Protein AF-A0A9X3XHW7-F1 (afdb_monomer)

Organism: NCBI:txid2829994

Nearest PDB structures (foldseek):
  7kpv-assembly1_D  TM=4.923E-01  e=2.180E-01  Saccharomyces cerevisiae S288C
  1v0r-assembly1_A  TM=4.219E-01  e=5.631E-01  Streptomyces sp. PMF
  5f56-assembly1_A  TM=4.310E-01  e=2.964E+00  Deinococcus radiodurans
  8gs8-assembly1_A  TM=2.745E-01  e=6.802E+00  Homo sapiens

Secondary structure (DSSP, 8-state):
-EEEEEEE-SSSGGGHHHHHTTTS-TTTEEEEEPPP---S-SSPPPSSPPPPPSSS--HHHHHHHHHHHHHTT--TTSPPPSEEEEEEE--GGGTT-HHHHHHHHHHHHHHHHHHH--SHHHHHHHHHHHHHHEEEEEE-S-THHHHTTSHHHHHHHT-SS-----TTTS-SSTT-----HHHHSSPP-SSTTTS-TT--TTGGG-HHHHHHHHH-TT---TTSS-IIIIIHHHHTT--HHHHT-STTS-HHHHHHHHHHHHHTT-HHHHHHT-S---TTTSSPPTT-SSTT-

Structure (mmCIF, N/CA/C/O backbone):
data_AF-A0A9X3XHW7-F1
#
_entry.id   AF-A0A9X3XHW7-F1
#
loop_
_atom_site.group_PDB
_atom_site.id
_atom_site.type_symbol
_atom_site.label_atom_id
_atom_site.label_alt_id
_atom_site.label_comp_id
_atom_site.label_asym_id
_atom_site.label_entity_id
_atom_site.label_seq_id
_atom_site.pdbx_PDB_ins_code
_atom_site.Cartn_x
_atom_site.Cartn_y
_atom_site.Cartn_z
_atom_site.occupancy
_atom_site.B_iso_or_equiv
_atom_site.auth_seq_id
_atom_site.auth_comp_id
_atom_site.auth_asym_id
_atom_site.auth_atom_id
_atom_site.pdbx_PDB_model_num
ATOM 1 N N . MET A 1 1 ? -13.001 -17.401 12.716 1.00 91.81 1 MET A N 1
ATOM 2 C CA . MET A 1 1 ? -12.220 -16.897 11.572 1.00 91.81 1 MET A CA 1
ATOM 3 C C . MET A 1 1 ? -12.278 -15.380 11.612 1.00 91.81 1 MET A C 1
ATOM 5 O O . MET A 1 1 ? -13.384 -14.857 11.595 1.00 91.81 1 MET A O 1
ATOM 9 N N . LYS A 1 2 ? -11.133 -14.704 11.742 1.00 96.62 2 LYS A N 1
ATOM 10 C CA . LYS A 1 2 ? -11.019 -13.244 11.740 1.00 96.62 2 LYS A CA 1
ATOM 11 C C . LYS A 1 2 ? -11.187 -12.717 10.312 1.00 96.62 2 LYS A C 1
ATOM 13 O O . LYS A 1 2 ? -10.601 -13.267 9.377 1.00 96.62 2 LYS A O 1
ATOM 18 N N . ARG A 1 3 ? -11.989 -11.672 10.132 1.00 97.56 3 ARG A N 1
ATOM 19 C CA . ARG A 1 3 ? -12.263 -11.040 8.841 1.00 97.56 3 ARG A CA 1
ATOM 20 C C . ARG A 1 3 ? -11.573 -9.687 8.741 1.00 97.56 3 ARG A C 1
ATOM 22 O O . ARG A 1 3 ? -11.871 -8.780 9.517 1.00 97.56 3 ARG A O 1
ATOM 29 N N . VAL A 1 4 ? -10.717 -9.551 7.733 1.00 98.44 4 VAL A N 1
ATOM 30 C CA . VAL A 1 4 ? -10.040 -8.303 7.376 1.00 98.44 4 VAL A CA 1
ATOM 31 C C . VAL A 1 4 ? -10.686 -7.715 6.132 1.00 98.44 4 VAL A C 1
ATOM 33 O O . VAL A 1 4 ? -10.791 -8.388 5.107 1.00 98.44 4 VAL A O 1
ATOM 36 N N . VAL A 1 5 ? -11.101 -6.455 6.204 1.00 98.56 5 VAL A N 1
ATOM 37 C CA . VAL A 1 5 ? -11.595 -5.701 5.050 1.00 98.56 5 VAL A CA 1
ATOM 38 C C . VAL A 1 5 ? -10.502 -4.768 4.544 1.00 98.56 5 VAL A C 1
ATOM 40 O O . VAL A 1 5 ? -9.940 -3.995 5.309 1.00 98.56 5 VAL A O 1
ATOM 43 N N . LEU A 1 6 ? -10.219 -4.815 3.246 1.00 98.75 6 LEU A N 1
ATOM 44 C CA . LEU A 1 6 ? -9.270 -3.932 2.578 1.00 98.75 6 LEU A CA 1
ATOM 45 C C . LEU A 1 6 ? -10.041 -2.876 1.781 1.00 98.75 6 LEU A C 1
ATOM 47 O O . LEU A 1 6 ? -10.836 -3.208 0.895 1.00 98.75 6 LEU A O 1
ATOM 51 N N . ILE A 1 7 ? -9.805 -1.605 2.089 1.00 98.56 7 ILE A N 1
ATOM 52 C CA . ILE A 1 7 ? -10.232 -0.466 1.278 1.00 98.56 7 ILE A CA 1
ATOM 53 C C . ILE A 1 7 ? -9.007 -0.033 0.488 1.00 98.56 7 ILE A C 1
ATOM 55 O O . ILE A 1 7 ? -8.029 0.416 1.071 1.00 98.56 7 ILE A O 1
ATOM 59 N N . VAL A 1 8 ? -9.060 -0.192 -0.827 1.00 98.25 8 VAL A N 1
ATOM 60 C CA . VAL A 1 8 ? -7.929 0.072 -1.722 1.00 98.25 8 VAL A CA 1
ATOM 61 C C . VAL A 1 8 ? -8.278 1.180 -2.704 1.00 98.25 8 VAL A C 1
ATOM 63 O O . VAL A 1 8 ? -9.465 1.445 -2.934 1.00 98.25 8 VAL A O 1
ATOM 66 N N . THR A 1 9 ? -7.274 1.821 -3.297 1.00 97.00 9 THR A N 1
ATOM 67 C CA . THR A 1 9 ? -7.514 2.922 -4.242 1.00 97.00 9 THR A CA 1
ATOM 68 C C . THR A 1 9 ? -7.164 2.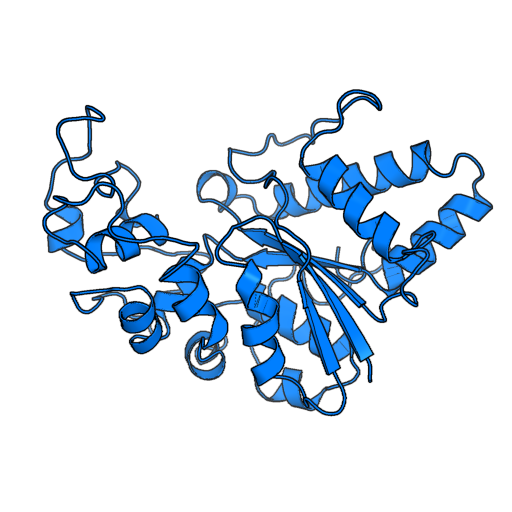608 -5.690 1.00 97.00 9 THR A C 1
ATOM 70 O O . THR A 1 9 ? -7.864 3.047 -6.605 1.00 97.00 9 THR A O 1
ATOM 73 N N . GLY A 1 10 ? -6.160 1.773 -5.937 1.00 94.25 10 GLY A N 1
ATOM 74 C CA . GLY A 1 10 ? -5.820 1.366 -7.293 1.00 94.25 10 GLY A CA 1
ATOM 75 C C . GLY A 1 10 ? -6.508 0.070 -7.749 1.00 94.25 10 GLY A C 1
ATOM 76 O O . GLY A 1 10 ? -7.148 -0.678 -7.001 1.00 94.25 10 GLY A O 1
ATOM 77 N N . LYS A 1 11 ? -6.415 -0.179 -9.059 1.00 96.00 11 LYS A N 1
ATOM 78 C CA . LYS A 1 11 ? -7.041 -1.336 -9.722 1.00 96.00 11 LYS A CA 1
ATOM 79 C C . LYS A 1 11 ? -6.218 -2.613 -9.595 1.00 96.00 11 LYS A C 1
ATOM 81 O O . LYS A 1 11 ? -6.755 -3.686 -9.862 1.00 96.00 11 LYS A O 1
ATOM 86 N N . THR A 1 12 ? -4.942 -2.502 -9.251 1.00 97.56 12 THR A N 1
ATOM 87 C CA . THR A 1 12 ? -4.041 -3.643 -9.058 1.00 97.56 12 THR A CA 1
ATOM 88 C C . THR A 1 12 ? -4.242 -4.229 -7.657 1.00 97.56 12 THR A C 1
ATOM 90 O O . THR A 1 12 ? -4.346 -5.442 -7.487 1.00 97.56 12 THR A O 1
ATOM 93 N N . GLU A 1 13 ? -4.427 -3.351 -6.677 1.00 97.62 13 GLU A N 1
ATOM 94 C CA . GLU A 1 13 ? -4.567 -3.554 -5.234 1.00 97.62 13 GLU A CA 1
ATOM 95 C C . GLU A 1 13 ? -5.827 -4.340 -4.869 1.00 97.62 13 GLU A C 1
ATOM 97 O O . GLU A 1 13 ? -5.909 -4.933 -3.797 1.00 97.62 13 GLU A O 1
ATOM 102 N N . VAL A 1 14 ? -6.782 -4.457 -5.795 1.00 97.81 14 VAL A N 1
ATOM 103 C CA . VAL A 1 14 ? -7.923 -5.381 -5.677 1.00 97.81 14 VAL A CA 1
ATOM 104 C C . VAL A 1 14 ? -7.505 -6.859 -5.614 1.00 97.81 14 VAL A C 1
ATOM 106 O O . VAL A 1 14 ? -8.362 -7.723 -5.480 1.00 97.81 14 VAL A O 1
ATOM 109 N N . ALA A 1 15 ? -6.219 -7.176 -5.787 1.00 98.25 15 ALA A N 1
ATOM 110 C CA . ALA A 1 15 ? -5.649 -8.503 -5.554 1.00 98.25 15 ALA A CA 1
ATOM 111 C C . ALA A 1 15 ? -4.899 -8.640 -4.218 1.00 98.25 15 ALA A C 1
ATOM 113 O O . ALA A 1 15 ? -4.333 -9.705 -3.957 1.00 98.25 15 ALA A O 1
ATOM 114 N N . LEU A 1 16 ? -4.865 -7.602 -3.371 1.00 98.31 16 LEU A N 1
ATOM 115 C CA . LEU A 1 16 ? -4.215 -7.685 -2.059 1.00 98.31 16 LEU A CA 1
ATOM 116 C C . LEU A 1 16 ? -4.859 -8.736 -1.156 1.00 98.31 16 LEU A C 1
ATOM 118 O O . LEU A 1 16 ? -4.157 -9.349 -0.363 1.00 98.31 16 LEU A O 1
ATOM 122 N N . ASP A 1 17 ? -6.158 -8.991 -1.298 1.00 98.19 17 ASP A N 1
ATOM 123 C CA . ASP A 1 17 ? -6.851 -10.050 -0.565 1.00 98.19 17 ASP A CA 1
ATOM 124 C C . ASP A 1 17 ? -6.212 -11.425 -0.813 1.00 98.19 17 ASP A C 1
ATOM 126 O O . ASP A 1 17 ? -5.852 -12.130 0.127 1.00 98.19 17 ASP A O 1
ATOM 130 N N . GLN A 1 18 ? -5.994 -11.773 -2.081 1.00 98.31 18 GLN A N 1
ATOM 131 C CA . GLN A 1 18 ? -5.354 -13.017 -2.504 1.00 98.31 18 GLN A CA 1
ATOM 132 C C . GLN A 1 18 ? -3.876 -13.028 -2.126 1.00 98.31 18 GLN A C 1
ATOM 134 O O . GLN A 1 18 ? -3.364 -14.039 -1.647 1.00 98.31 18 GLN A O 1
ATOM 139 N N . SER A 1 19 ? -3.207 -11.889 -2.310 1.00 98.00 19 SER A N 1
ATOM 140 C CA . SER A 1 19 ? -1.789 -11.733 -2.018 1.00 98.00 19 SER A CA 1
ATOM 141 C C . SER A 1 19 ? -1.488 -11.964 -0.534 1.00 98.00 19 SER A C 1
ATOM 143 O O . SER A 1 19 ? -0.659 -12.806 -0.193 1.00 98.00 19 SER A O 1
ATOM 145 N N . LEU A 1 20 ? -2.216 -11.280 0.353 1.00 98.19 20 LEU A N 1
ATOM 146 C CA . LEU A 1 20 ? -2.043 -11.361 1.802 1.00 98.19 20 LEU A CA 1
ATOM 147 C C . LEU A 1 20 ? -2.556 -12.688 2.369 1.00 98.19 20 LEU A C 1
ATOM 149 O O . LEU A 1 20 ? -1.932 -13.232 3.276 1.00 98.19 20 LEU A O 1
ATOM 153 N N . ALA A 1 21 ? -3.617 -13.280 1.808 1.00 97.75 21 ALA A N 1
ATOM 154 C CA . ALA A 1 21 ? -4.121 -14.589 2.242 1.00 97.75 21 ALA A CA 1
ATOM 155 C C . ALA A 1 21 ? -3.098 -15.736 2.104 1.00 97.75 21 ALA A C 1
ATOM 157 O O . ALA A 1 21 ? -3.302 -16.812 2.663 1.00 97.75 21 ALA A O 1
ATOM 158 N N . GLN A 1 22 ? -2.000 -15.539 1.367 1.00 97.25 22 GLN A N 1
ATOM 159 C CA . GLN A 1 22 ? -0.887 -16.494 1.305 1.00 97.25 22 GLN A CA 1
ATOM 160 C C . GLN A 1 22 ? 0.015 -16.454 2.549 1.00 97.25 22 GLN A C 1
ATOM 162 O O . GLN A 1 22 ? 0.761 -17.403 2.790 1.00 97.25 22 GLN A O 1
ATOM 167 N N . LEU A 1 23 ? -0.028 -15.366 3.324 1.00 97.56 23 LEU A N 1
ATOM 168 C CA . LEU A 1 23 ? 0.846 -15.133 4.477 1.00 97.56 23 LEU A CA 1
ATOM 169 C C . LEU A 1 23 ? 0.228 -15.580 5.798 1.00 97.56 23 LEU A C 1
ATOM 171 O O . LEU A 1 23 ? 0.963 -15.906 6.727 1.00 97.56 23 LEU A O 1
ATOM 175 N N . PHE A 1 24 ? -1.102 -15.597 5.875 1.00 97.88 24 PHE A N 1
ATOM 176 C CA . PHE A 1 24 ? -1.847 -15.888 7.096 1.00 97.88 24 PHE A CA 1
ATOM 177 C C . PHE A 1 24 ? -2.510 -17.273 7.036 1.00 97.88 24 PHE A C 1
ATOM 179 O O . PHE A 1 24 ? -2.850 -17.740 5.945 1.00 97.88 24 PHE A O 1
ATOM 186 N N . PRO A 1 25 ? -2.732 -17.940 8.185 1.00 95.94 25 PRO A N 1
ATOM 187 C CA . PRO A 1 25 ? -3.400 -19.239 8.214 1.00 95.94 25 PRO A CA 1
ATOM 188 C C . PRO A 1 25 ? -4.833 -19.135 7.673 1.00 95.94 25 PRO A C 1
ATOM 190 O O . PRO A 1 25 ? -5.674 -18.417 8.227 1.00 95.94 25 PRO A O 1
ATOM 193 N N . LYS A 1 26 ? -5.118 -19.846 6.576 1.00 94.06 26 LYS A N 1
ATOM 194 C CA . LYS A 1 26 ? -6.375 -19.726 5.812 1.00 94.06 26 LYS A CA 1
ATOM 195 C C . LYS A 1 26 ? -7.599 -20.177 6.595 1.00 94.06 26 LYS A C 1
ATOM 197 O O . LYS A 1 26 ? -8.702 -19.746 6.302 1.00 94.06 26 LYS A O 1
ATOM 202 N N . GLU A 1 27 ? -7.420 -21.043 7.579 1.00 94.31 27 GLU A N 1
ATOM 203 C CA . GLU A 1 27 ? -8.459 -21.502 8.495 1.00 94.31 27 GLU A CA 1
ATOM 204 C C . GLU A 1 27 ? -8.793 -20.462 9.578 1.00 94.31 27 GLU A C 1
ATOM 206 O O . GLU A 1 27 ? -9.866 -20.509 10.185 1.00 94.31 27 GLU A O 1
ATOM 211 N N . LYS A 1 28 ? -7.903 -19.485 9.800 1.00 95.94 28 LYS A N 1
ATOM 212 C CA . LYS A 1 28 ? -8.059 -18.458 10.831 1.00 95.94 28 LYS A CA 1
ATOM 213 C C . LYS A 1 28 ? -8.431 -17.094 10.283 1.00 95.94 28 LYS A C 1
ATOM 215 O O . LYS A 1 28 ? -9.187 -16.404 10.960 1.00 95.94 28 LYS A O 1
ATOM 220 N N . VAL A 1 29 ? -7.944 -16.707 9.106 1.00 97.81 29 VAL A N 1
ATOM 221 C CA . VAL A 1 29 ? -8.078 -15.341 8.575 1.00 97.81 29 VAL A CA 1
ATOM 222 C C . VAL A 1 29 ? -8.687 -15.359 7.176 1.00 97.81 29 VAL A C 1
ATOM 224 O O . VAL A 1 29 ? -8.286 -16.150 6.328 1.00 97.81 29 VAL A O 1
ATOM 227 N N . THR A 1 30 ? -9.635 -14.459 6.918 1.00 97.88 30 THR A N 1
ATOM 228 C CA . THR A 1 30 ? -10.131 -14.158 5.567 1.00 97.88 30 THR A CA 1
ATOM 229 C C . THR A 1 30 ? -9.952 -12.683 5.258 1.00 97.88 30 THR A C 1
ATOM 231 O O . THR A 1 30 ? -10.320 -11.829 6.064 1.00 97.88 30 THR A O 1
ATOM 234 N N . PHE A 1 31 ? -9.449 -12.397 4.060 1.00 98.38 31 PHE A N 1
ATOM 235 C CA . PHE A 1 31 ? -9.360 -11.050 3.512 1.00 98.38 31 PHE A CA 1
ATOM 236 C C . PHE A 1 31 ? -10.495 -10.812 2.518 1.00 98.38 31 PHE A C 1
ATOM 238 O O . PHE A 1 31 ? -10.812 -11.678 1.704 1.00 98.38 31 PHE A O 1
ATOM 245 N N . VAL A 1 32 ? -11.096 -9.628 2.581 1.00 97.62 32 VAL A N 1
ATOM 246 C CA . VAL A 1 32 ? -12.133 -9.171 1.655 1.00 97.62 32 VAL A CA 1
ATOM 247 C C . VAL A 1 32 ? -11.745 -7.792 1.157 1.00 97.62 32 VAL A C 1
ATOM 249 O O . VAL A 1 32 ? -11.607 -6.867 1.950 1.00 97.62 32 VAL A O 1
ATOM 252 N N . VAL A 1 33 ? -11.611 -7.624 -0.153 1.00 98.06 33 VAL A N 1
ATOM 253 C CA . VAL A 1 33 ? -11.355 -6.312 -0.747 1.00 98.06 33 VAL A CA 1
ATOM 254 C C . VAL A 1 33 ? -12.659 -5.641 -1.172 1.00 98.06 33 VAL A C 1
ATOM 256 O O . VAL A 1 33 ? -13.552 -6.270 -1.748 1.00 98.06 33 VAL A O 1
ATOM 259 N N . ARG A 1 34 ? -12.801 -4.351 -0.868 1.00 97.19 34 ARG A N 1
ATOM 260 C CA . ARG A 1 34 ? -13.903 -3.527 -1.381 1.00 97.19 34 ARG A CA 1
ATOM 261 C C . ARG A 1 34 ? -13.558 -2.996 -2.779 1.00 97.19 34 ARG A C 1
ATOM 263 O O . ARG A 1 34 ? -12.380 -2.929 -3.129 1.00 97.19 34 ARG A O 1
ATOM 270 N N . PRO A 1 35 ? -14.563 -2.604 -3.590 1.00 96.56 35 PRO A N 1
ATOM 271 C CA . PRO A 1 35 ? -14.303 -1.928 -4.855 1.00 96.56 35 PRO A CA 1
ATOM 272 C C . PRO A 1 35 ? -13.371 -0.725 -4.653 1.00 96.56 35 PRO A C 1
ATOM 274 O O . PRO A 1 35 ? -13.532 -0.016 -3.651 1.00 96.56 35 PRO A O 1
ATOM 277 N N . PRO A 1 36 ? -12.424 -0.491 -5.579 1.00 97.00 36 PRO A N 1
ATOM 278 C CA . PRO A 1 36 ? -11.443 0.566 -5.419 1.00 97.00 36 PRO A CA 1
ATOM 279 C C . PRO A 1 36 ? -12.116 1.939 -5.383 1.00 97.00 36 PRO A C 1
ATOM 281 O O . PRO A 1 36 ? -13.138 2.167 -6.040 1.00 97.00 36 PRO A O 1
ATOM 284 N N . LYS A 1 37 ? -11.540 2.846 -4.599 1.00 96.94 37 LYS A N 1
ATOM 285 C CA . LYS A 1 37 ? -11.980 4.240 -4.459 1.00 96.94 37 LYS A CA 1
ATOM 286 C C . LYS A 1 37 ? -10.949 5.186 -5.057 1.00 96.94 37 LYS A C 1
ATOM 288 O O . LYS A 1 37 ? -9.796 4.819 -5.212 1.00 96.94 37 LYS A O 1
ATOM 293 N N . ASP A 1 38 ? -11.355 6.411 -5.369 1.00 96.06 38 ASP A N 1
ATOM 294 C CA . ASP A 1 38 ? -10.418 7.404 -5.894 1.00 96.06 38 ASP A CA 1
ATOM 295 C C . ASP A 1 38 ? -9.274 7.640 -4.895 1.00 96.06 38 ASP A C 1
ATOM 297 O O . ASP A 1 38 ? -9.521 7.945 -3.723 1.00 96.06 38 ASP A O 1
ATOM 301 N N . SER A 1 39 ? -8.035 7.500 -5.369 1.00 95.56 39 SER A N 1
ATOM 302 C CA . SER A 1 39 ? -6.846 7.863 -4.600 1.00 95.56 39 SER A CA 1
ATOM 303 C C . SER A 1 39 ? -6.794 9.377 -4.388 1.00 95.56 39 SER A C 1
ATOM 305 O O . SER A 1 39 ? -7.240 10.171 -5.222 1.00 95.56 39 SER A O 1
ATOM 307 N N . PHE A 1 40 ? -6.245 9.781 -3.246 1.00 96.25 40 PHE A N 1
ATOM 308 C CA . PHE A 1 40 ? -5.983 11.182 -2.922 1.00 96.25 40 PHE A CA 1
ATOM 309 C C . PHE A 1 40 ? -4.513 11.566 -3.117 1.00 96.25 40 PHE A C 1
ATOM 311 O O . PHE A 1 40 ? -4.203 12.753 -3.099 1.00 96.25 40 PHE A O 1
ATOM 318 N N . THR A 1 41 ? -3.629 10.594 -3.343 1.00 95.94 41 THR A N 1
ATOM 319 C CA . THR A 1 41 ? -2.192 10.793 -3.569 1.00 95.94 41 THR A CA 1
ATOM 320 C C . THR A 1 41 ? -1.832 10.807 -5.057 1.00 95.94 41 THR A C 1
ATOM 322 O O . THR A 1 41 ? -0.672 10.999 -5.390 1.00 95.94 41 THR A O 1
ATOM 325 N N . SER A 1 42 ? -2.803 10.706 -5.976 1.00 92.19 42 SER A N 1
ATOM 326 C CA . SER A 1 42 ? -2.554 10.762 -7.431 1.00 92.19 42 SER A CA 1
ATOM 327 C C . SER A 1 42 ? -1.958 12.075 -7.950 1.00 92.19 42 SER A C 1
ATOM 329 O O . SER A 1 42 ? -1.546 12.142 -9.103 1.00 92.19 42 SER A O 1
ATOM 331 N N . ASN A 1 43 ? -1.956 13.128 -7.134 1.00 93.19 43 ASN A N 1
ATOM 332 C CA . ASN A 1 43 ? -1.292 14.396 -7.417 1.00 93.19 43 ASN A CA 1
ATOM 333 C C . ASN A 1 43 ? -0.524 14.844 -6.173 1.00 93.19 43 ASN A C 1
ATOM 335 O O . ASN A 1 43 ? -0.822 14.395 -5.062 1.00 93.19 43 ASN A O 1
ATOM 339 N N . ALA A 1 44 ? 0.407 15.781 -6.351 1.00 95.44 44 ALA A N 1
ATOM 340 C CA . ALA A 1 44 ? 1.117 16.417 -5.247 1.00 95.44 44 ALA A CA 1
ATOM 341 C C . ALA A 1 44 ? 0.154 16.935 -4.161 1.00 95.44 44 ALA A C 1
ATOM 343 O O . ALA A 1 44 ? -0.725 17.764 -4.417 1.00 95.44 44 ALA A O 1
ATOM 344 N N . LEU A 1 45 ? 0.352 16.464 -2.932 1.00 96.62 45 LEU A N 1
ATOM 345 C CA . LEU A 1 45 ? -0.379 16.912 -1.759 1.00 96.62 45 LEU A CA 1
ATOM 346 C C . LEU A 1 45 ? 0.155 18.265 -1.289 1.00 96.62 45 LEU A C 1
ATOM 348 O O . LEU A 1 45 ? 1.363 18.461 -1.101 1.00 96.62 45 LEU A O 1
ATOM 352 N N . LEU A 1 46 ? -0.772 19.188 -1.030 1.00 96.62 46 LEU A N 1
ATOM 353 C CA . LEU A 1 46 ? -0.459 20.445 -0.354 1.00 96.62 46 LEU A CA 1
ATOM 354 C C . LEU A 1 46 ? 0.002 20.164 1.077 1.00 96.62 46 LEU A C 1
ATOM 356 O O . LEU A 1 46 ? -0.430 19.193 1.690 1.00 96.62 46 LEU A O 1
ATOM 360 N N . GLU A 1 47 ? 0.824 21.049 1.631 1.00 94.94 47 GLU A N 1
ATOM 361 C CA . GLU A 1 47 ? 1.295 20.940 3.017 1.00 94.94 47 GLU A CA 1
ATOM 362 C C . GLU A 1 47 ? 0.144 20.986 4.034 1.00 94.94 47 GLU A C 1
ATOM 364 O O . GLU A 1 47 ? 0.165 20.280 5.036 1.00 94.94 47 GLU A O 1
ATOM 369 N N . THR A 1 48 ? -0.900 21.773 3.758 1.00 94.94 48 THR A N 1
ATOM 370 C CA . THR A 1 48 ? -2.121 21.797 4.573 1.00 94.94 48 THR A CA 1
ATOM 371 C C . THR A 1 48 ? -3.224 20.972 3.906 1.00 94.94 48 THR A C 1
ATOM 373 O O . THR A 1 48 ? -3.559 21.255 2.751 1.00 94.94 48 THR A O 1
ATOM 376 N N . PRO A 1 49 ? -3.832 19.993 4.606 1.00 94.19 49 PRO A N 1
ATOM 377 C CA . PRO A 1 49 ? -4.937 19.217 4.062 1.00 94.19 49 PRO A CA 1
ATOM 378 C C . PRO A 1 49 ? -6.141 20.063 3.661 1.00 94.19 49 PRO A C 1
ATOM 380 O O . PRO A 1 49 ? -6.664 20.854 4.450 1.00 94.19 49 PRO A O 1
ATOM 383 N N . LEU A 1 50 ? -6.619 19.846 2.436 1.00 90.00 50 LEU A N 1
ATOM 384 C CA . LEU A 1 50 ? -7.876 20.421 1.972 1.00 90.00 50 LEU A CA 1
ATOM 385 C C . LEU A 1 50 ? -9.053 19.758 2.694 1.00 90.00 50 LEU A C 1
ATOM 387 O O . LEU A 1 50 ? -9.138 18.531 2.768 1.00 90.00 50 LEU A O 1
ATOM 391 N N . ARG A 1 51 ? -9.988 20.580 3.173 1.00 92.38 51 ARG A N 1
ATOM 392 C CA . ARG A 1 51 ? -11.258 20.127 3.751 1.00 92.38 51 ARG A CA 1
ATOM 393 C C . ARG A 1 51 ? -12.374 20.329 2.740 1.00 92.38 51 ARG A C 1
ATOM 395 O O . ARG A 1 51 ? -12.519 21.417 2.184 1.00 92.38 51 ARG A O 1
ATOM 402 N N . GLY A 1 52 ? -13.148 19.282 2.502 1.00 90.31 52 GLY A N 1
ATOM 403 C CA . GLY A 1 52 ? -14.326 19.340 1.653 1.00 90.31 52 GLY A CA 1
ATOM 404 C C . GLY A 1 52 ? -15.536 19.839 2.431 1.00 90.31 52 GLY A C 1
ATOM 405 O O . GLY A 1 52 ? -15.511 20.010 3.657 1.00 90.31 52 GLY A O 1
ATOM 406 N N . THR A 1 53 ? -16.629 20.059 1.711 1.00 90.25 53 THR A N 1
ATOM 407 C CA . THR A 1 53 ? -17.947 20.298 2.314 1.00 90.25 53 THR A CA 1
ATOM 408 C C . THR A 1 53 ? -18.701 18.975 2.438 1.00 90.25 53 THR A C 1
ATOM 410 O O . THR A 1 53 ? -18.295 17.971 1.855 1.00 90.25 53 THR A O 1
ATOM 413 N N . GLU A 1 54 ? -19.812 18.947 3.177 1.00 84.88 54 GLU A N 1
ATOM 414 C CA . GLU A 1 54 ? -20.657 17.742 3.244 1.00 84.88 54 GLU A CA 1
ATOM 415 C C . GLU A 1 54 ? -21.181 17.322 1.865 1.00 84.88 54 GLU A C 1
ATOM 417 O O . GLU A 1 54 ? -21.192 16.138 1.540 1.00 84.88 54 GLU A O 1
ATOM 422 N N . GLU A 1 55 ? -21.538 18.294 1.024 1.00 91.56 55 GLU A N 1
ATOM 423 C CA . GLU A 1 55 ? -22.005 18.051 -0.345 1.00 91.56 55 GLU A CA 1
ATOM 424 C C . GLU A 1 55 ? -20.880 17.610 -1.293 1.00 91.56 55 GLU A C 1
ATOM 426 O O . GLU A 1 55 ? -21.131 16.954 -2.306 1.00 91.56 55 GLU A O 1
ATOM 431 N N . LYS A 1 56 ? -19.633 17.999 -0.998 1.00 93.88 56 LYS A N 1
ATOM 432 C CA . LYS A 1 56 ? -18.464 17.768 -1.855 1.00 93.88 56 LYS A CA 1
ATOM 433 C C . LYS A 1 56 ? -17.253 17.354 -1.014 1.00 93.88 56 LYS A C 1
ATOM 435 O O . LYS A 1 56 ? -16.319 18.148 -0.861 1.00 93.88 56 LYS A O 1
ATOM 440 N N . PRO A 1 57 ? -17.249 16.119 -0.482 1.00 95.62 57 PRO A N 1
ATOM 441 C CA . PRO A 1 57 ? -16.109 15.616 0.264 1.00 95.62 57 PRO A CA 1
ATOM 442 C C . PRO A 1 57 ? -14.906 15.388 -0.657 1.00 95.62 57 PRO A C 1
ATOM 444 O O . PRO A 1 57 ? -15.060 14.987 -1.820 1.00 95.62 57 PRO A O 1
ATOM 447 N N . THR A 1 58 ? -13.701 15.604 -0.131 1.00 96.69 58 THR A N 1
ATOM 448 C CA . THR A 1 58 ? -12.447 15.280 -0.833 1.00 96.69 58 THR A CA 1
ATOM 449 C C . THR A 1 58 ? -12.269 13.765 -0.991 1.00 96.69 58 THR A C 1
ATOM 451 O O . THR A 1 58 ? -12.977 12.972 -0.370 1.00 96.69 58 THR A O 1
ATOM 454 N N . ALA A 1 59 ? -11.311 13.327 -1.815 1.00 96.81 59 ALA A N 1
ATOM 455 C CA . ALA A 1 59 ? -10.988 11.902 -1.943 1.00 96.81 59 ALA A CA 1
ATOM 456 C C . ALA A 1 59 ? -10.573 11.283 -0.591 1.00 96.81 59 ALA A C 1
ATOM 458 O O . ALA A 1 59 ? -11.116 10.250 -0.203 1.00 96.81 59 ALA A O 1
ATOM 459 N N . ALA A 1 60 ? -9.717 11.966 0.181 1.00 97.31 60 ALA A N 1
ATOM 460 C CA . ALA A 1 60 ? -9.328 11.535 1.526 1.00 97.31 60 ALA A CA 1
ATOM 461 C C . ALA A 1 60 ? -10.538 11.430 2.478 1.00 97.31 60 ALA A C 1
ATOM 463 O O . ALA A 1 60 ? -10.680 10.440 3.193 1.00 97.31 60 ALA A O 1
ATOM 464 N N . GLU A 1 61 ? -11.464 12.396 2.443 1.00 97.62 61 GLU A N 1
ATOM 465 C CA . GLU A 1 61 ? -12.702 12.351 3.237 1.00 97.62 61 GLU A CA 1
ATOM 466 C C . GLU A 1 61 ? -13.623 11.197 2.827 1.00 97.62 61 GLU A C 1
ATOM 468 O O . GLU A 1 61 ? -14.185 10.534 3.697 1.00 97.62 61 GLU A O 1
ATOM 473 N N . LYS A 1 62 ? -13.749 10.890 1.530 1.00 97.75 62 LYS A N 1
ATOM 474 C CA . LYS A 1 62 ? -14.520 9.727 1.053 1.00 97.75 62 LYS A CA 1
ATOM 475 C C . LYS A 1 62 ? -13.915 8.396 1.513 1.00 97.75 62 LYS A C 1
ATOM 477 O O . LYS A 1 62 ? -14.658 7.443 1.760 1.00 97.75 62 LYS A O 1
ATOM 482 N N . LEU A 1 63 ? -12.587 8.311 1.614 1.00 97.81 63 LEU A N 1
ATOM 483 C CA . LEU A 1 63 ? -11.887 7.133 2.134 1.00 97.81 63 LEU A CA 1
ATOM 484 C C . LEU A 1 63 ? -12.069 7.003 3.647 1.00 97.81 63 LEU A C 1
ATOM 486 O O . LEU A 1 63 ? -12.440 5.929 4.115 1.00 97.81 63 LEU A O 1
ATOM 490 N N . ALA A 1 64 ? -11.911 8.098 4.396 1.00 97.50 64 ALA A N 1
ATOM 491 C CA . ALA A 1 64 ? -12.172 8.137 5.834 1.00 97.50 64 ALA A CA 1
ATOM 492 C C . ALA A 1 64 ? -13.625 7.747 6.160 1.00 97.50 64 ALA A C 1
ATOM 494 O O . ALA A 1 64 ? -13.859 6.908 7.026 1.00 97.50 64 ALA A O 1
ATOM 495 N N . GLN A 1 65 ? -14.600 8.276 5.414 1.00 96.81 65 GLN A N 1
ATOM 496 C CA . GLN A 1 65 ? -16.012 7.888 5.517 1.00 96.81 65 GLN A CA 1
ATOM 497 C C . GLN A 1 65 ? -16.213 6.388 5.298 1.00 96.81 65 GLN A C 1
ATOM 499 O O . GLN A 1 65 ? -16.930 5.740 6.057 1.00 96.81 65 GLN A O 1
ATOM 504 N N . ALA A 1 66 ? -15.576 5.822 4.270 1.00 96.94 66 ALA A N 1
ATOM 505 C CA . ALA A 1 66 ? -15.675 4.397 3.992 1.00 96.94 66 ALA A CA 1
ATOM 506 C C . ALA A 1 66 ? -15.050 3.541 5.098 1.00 96.94 66 ALA A C 1
ATOM 508 O O . ALA A 1 66 ? -15.633 2.531 5.475 1.00 96.94 66 ALA A O 1
ATOM 509 N N . LEU A 1 67 ? -13.901 3.962 5.631 1.00 97.19 67 LEU A N 1
ATOM 510 C CA . LEU A 1 67 ? -13.216 3.289 6.729 1.00 97.19 67 LEU A CA 1
ATOM 511 C C . LEU A 1 67 ? -14.085 3.258 7.990 1.00 97.19 67 LEU A C 1
ATOM 513 O O . LEU A 1 67 ? -14.288 2.195 8.571 1.00 97.19 67 LEU A O 1
ATOM 517 N N . VAL A 1 68 ? -14.650 4.406 8.379 1.00 97.06 68 VAL A N 1
ATOM 518 C CA . VAL A 1 68 ? -15.542 4.499 9.543 1.00 97.06 68 VAL A CA 1
ATOM 519 C C . VAL A 1 68 ? -16.813 3.682 9.325 1.00 97.06 68 VAL A C 1
ATOM 521 O O . VAL A 1 68 ? -17.211 2.945 10.221 1.00 97.06 68 VAL A O 1
ATOM 524 N N . ALA A 1 69 ? -17.413 3.724 8.132 1.00 96.12 69 ALA A N 1
ATOM 525 C CA . ALA A 1 69 ? -18.648 2.996 7.838 1.00 96.12 69 ALA A CA 1
ATOM 526 C C . ALA A 1 69 ? -18.520 1.464 7.961 1.00 96.12 69 ALA A C 1
ATOM 528 O O . ALA A 1 69 ? -19.519 0.798 8.231 1.00 96.12 69 ALA A O 1
ATOM 529 N N . GLU A 1 70 ? -17.322 0.891 7.792 1.00 96.56 70 GLU A N 1
ATOM 530 C CA . GLU A 1 70 ? -17.107 -0.551 7.988 1.00 96.56 70 GLU A CA 1
ATOM 531 C C . GLU A 1 70 ? -17.189 -0.964 9.471 1.00 96.56 70 GLU A C 1
ATOM 533 O O . GLU A 1 70 ? -17.544 -2.108 9.752 1.00 96.56 70 GLU A O 1
ATOM 538 N N . VAL A 1 71 ? -16.925 -0.054 10.419 1.00 95.50 71 VAL A N 1
ATOM 539 C CA . VAL A 1 71 ? -16.908 -0.350 11.868 1.00 95.50 71 VAL A CA 1
ATOM 540 C C . VAL A 1 71 ? -17.989 0.374 12.674 1.00 95.50 71 VAL A C 1
ATOM 542 O O . VAL A 1 71 ? -18.308 -0.059 13.781 1.00 95.50 71 VAL A O 1
ATOM 545 N N . ASP A 1 72 ? -18.557 1.463 12.150 1.00 93.25 72 ASP A N 1
ATOM 546 C CA . ASP A 1 72 ? -19.607 2.236 12.808 1.00 93.25 72 ASP A CA 1
ATOM 547 C C . ASP A 1 72 ? -20.516 2.983 11.807 1.00 93.25 72 ASP A C 1
ATOM 549 O O . ASP A 1 72 ? -20.070 3.931 11.155 1.00 93.25 72 ASP A O 1
ATOM 553 N N . PRO A 1 73 ? -21.798 2.591 11.660 1.00 86.38 73 PRO A N 1
ATOM 554 C CA . PRO A 1 73 ? -22.503 1.527 12.391 1.00 86.38 73 PRO A CA 1
ATOM 555 C C . PRO A 1 73 ? -22.130 0.100 11.941 1.00 86.38 73 PRO A C 1
ATOM 557 O O . PRO A 1 73 ? -22.672 -0.866 12.474 1.00 86.38 73 PRO A O 1
ATOM 560 N N . GLY A 1 74 ? -21.238 -0.040 10.956 1.00 85.94 74 GLY A N 1
ATOM 561 C CA . GLY A 1 74 ? -21.013 -1.287 10.232 1.00 85.94 74 GLY A CA 1
ATOM 562 C C . GLY A 1 74 ? -22.001 -1.460 9.074 1.00 85.94 74 GLY A C 1
ATOM 563 O O . GLY A 1 74 ? -22.867 -0.616 8.821 1.00 85.94 74 GLY A O 1
ATOM 564 N N . ARG A 1 75 ? -21.879 -2.571 8.343 1.00 85.12 75 ARG A N 1
ATOM 565 C CA . ARG A 1 75 ? -22.819 -2.926 7.270 1.00 85.12 75 ARG A CA 1
ATOM 566 C C . ARG A 1 75 ? -24.011 -3.684 7.841 1.00 85.12 75 ARG A C 1
ATOM 568 O O . ARG A 1 75 ? -23.850 -4.537 8.699 1.00 85.12 75 ARG A O 1
ATOM 575 N N . ARG A 1 76 ? -25.214 -3.395 7.338 1.00 83.56 76 ARG A N 1
ATOM 576 C CA . ARG A 1 76 ? -26.460 -3.989 7.852 1.00 83.56 76 ARG A CA 1
ATOM 577 C C . ARG A 1 76 ? -26.511 -5.512 7.692 1.00 83.56 76 ARG A C 1
ATOM 579 O O . ARG A 1 76 ? -27.002 -6.193 8.586 1.00 83.56 76 ARG A O 1
ATOM 586 N N . ASP A 1 77 ? -25.989 -6.014 6.577 1.00 87.56 77 ASP A N 1
ATOM 587 C CA . ASP A 1 77 ? -26.114 -7.420 6.173 1.00 87.56 77 ASP A CA 1
ATOM 588 C C . ASP A 1 77 ? -24.827 -8.231 6.410 1.00 87.56 77 ASP A C 1
ATOM 590 O O . ASP A 1 77 ? -24.733 -9.391 6.014 1.00 87.56 77 ASP A O 1
ATOM 594 N N . GLU A 1 78 ? -23.818 -7.635 7.053 1.00 88.44 78 GLU A N 1
ATOM 595 C CA . GLU A 1 78 ? -22.551 -8.297 7.365 1.00 88.44 78 GLU A CA 1
ATOM 596 C C . GLU A 1 78 ? -22.188 -8.030 8.837 1.00 88.44 78 GLU A C 1
ATOM 598 O O . GLU A 1 78 ? -22.242 -6.879 9.272 1.00 88.44 78 GLU A O 1
ATOM 603 N N . PRO A 1 79 ? -21.764 -9.039 9.624 1.00 89.88 79 PRO A N 1
ATOM 604 C CA . PRO A 1 79 ? -21.243 -8.781 10.969 1.00 89.88 79 PRO A CA 1
ATOM 605 C C . PRO A 1 79 ? -20.047 -7.823 10.874 1.00 89.88 79 PRO A C 1
ATOM 607 O O . PRO A 1 79 ? -19.328 -7.925 9.889 1.00 89.88 79 PRO A O 1
ATOM 610 N N . PRO A 1 80 ? -19.757 -6.930 11.834 1.00 91.81 80 PRO A N 1
ATOM 611 C CA . PRO A 1 80 ? -18.601 -6.034 11.739 1.00 91.81 80 PRO A CA 1
ATOM 612 C C . PRO A 1 80 ? -17.291 -6.803 11.491 1.00 91.81 80 PRO A C 1
ATOM 614 O O . PRO A 1 80 ? -17.136 -7.905 12.022 1.00 91.81 80 PRO A O 1
ATOM 617 N N . PRO A 1 81 ? -16.363 -6.281 10.672 1.00 96.56 81 PRO A N 1
ATOM 618 C CA . PRO A 1 81 ? -15.067 -6.913 10.491 1.00 96.56 81 PRO A CA 1
ATOM 619 C C . PRO A 1 81 ? -14.256 -6.849 11.789 1.00 96.56 81 PRO A C 1
ATOM 621 O O . PRO A 1 81 ? -14.442 -5.953 12.624 1.00 96.56 81 PRO A O 1
ATOM 624 N N . ASP A 1 82 ? -13.351 -7.811 11.944 1.00 97.12 82 ASP A N 1
ATOM 625 C CA . ASP A 1 82 ? -12.370 -7.803 13.028 1.00 97.12 82 ASP A CA 1
ATOM 626 C C . ASP A 1 82 ? -11.336 -6.702 12.788 1.00 97.12 82 ASP A C 1
ATOM 628 O O . ASP A 1 82 ? -10.879 -6.067 13.736 1.00 97.12 82 ASP A O 1
ATOM 632 N N . TYR A 1 83 ? -11.015 -6.442 11.515 1.00 98.00 83 TYR A N 1
ATOM 633 C CA . TYR A 1 83 ? -10.044 -5.429 11.135 1.00 98.00 83 TYR A CA 1
ATOM 634 C C . TYR A 1 83 ? -10.335 -4.802 9.768 1.00 98.00 83 TYR A C 1
ATOM 636 O O . TYR A 1 83 ? -10.842 -5.469 8.863 1.00 98.00 83 TYR A O 1
ATOM 644 N N . VAL A 1 84 ? -10.007 -3.523 9.601 1.00 98.50 84 VAL A N 1
ATOM 645 C CA . VAL A 1 84 ? -10.161 -2.774 8.350 1.00 98.50 84 VAL A CA 1
ATOM 646 C C . VAL A 1 84 ? -8.870 -2.038 8.039 1.00 98.50 84 VAL A C 1
ATOM 648 O O . VAL A 1 84 ? -8.355 -1.295 8.865 1.00 98.50 84 VAL A O 1
ATOM 651 N N . VAL A 1 85 ? -8.362 -2.200 6.825 1.00 98.62 85 VAL A N 1
ATOM 652 C CA . VAL A 1 85 ? -7.141 -1.529 6.388 1.00 98.62 85 VAL A CA 1
ATOM 653 C C . VAL A 1 85 ? -7.449 -0.663 5.182 1.00 98.62 85 VAL A C 1
ATOM 655 O O . VAL A 1 85 ? -7.911 -1.162 4.155 1.00 98.62 85 VAL A O 1
ATOM 658 N N . LEU A 1 86 ? -7.184 0.634 5.303 1.00 98.62 86 LEU A N 1
ATOM 659 C CA . LEU A 1 86 ? -7.080 1.524 4.156 1.00 98.62 86 LEU A CA 1
ATOM 660 C C . LEU A 1 86 ? -5.669 1.397 3.578 1.00 98.62 86 LEU A C 1
ATOM 662 O O . LEU A 1 86 ? -4.689 1.604 4.290 1.00 98.62 86 LEU A O 1
ATOM 666 N N . VAL A 1 87 ? -5.571 1.067 2.295 1.00 98.38 87 VAL A N 1
ATOM 667 C CA . VAL A 1 87 ? -4.310 0.987 1.557 1.00 98.38 87 VAL A CA 1
ATOM 668 C C . VAL A 1 87 ? -4.383 1.939 0.375 1.00 98.38 87 VAL A C 1
ATOM 670 O O . VAL A 1 87 ? -5.302 1.849 -0.441 1.00 98.38 87 VAL A O 1
ATOM 673 N N . ASP A 1 88 ? -3.419 2.845 0.290 1.00 97.56 88 ASP A N 1
ATOM 674 C CA . ASP A 1 88 ? -3.288 3.776 -0.827 1.00 97.56 88 ASP A CA 1
ATOM 675 C C . ASP A 1 88 ? -1.899 3.659 -1.464 1.00 97.56 88 ASP A C 1
ATOM 677 O O . ASP A 1 88 ? -0.923 3.327 -0.787 1.00 97.56 88 ASP A O 1
ATOM 681 N N . ASP A 1 89 ? -1.829 3.886 -2.771 1.00 93.38 89 ASP A N 1
ATOM 682 C CA . ASP A 1 89 ? -0.592 3.809 -3.546 1.00 93.38 89 ASP A CA 1
ATOM 683 C C . ASP A 1 89 ? 0.072 5.194 -3.612 1.00 93.38 89 ASP A C 1
ATOM 685 O O . ASP A 1 89 ? -0.496 6.125 -4.176 1.00 93.38 89 ASP A O 1
ATOM 689 N N . LEU A 1 90 ? 1.242 5.364 -2.988 1.00 95.44 90 LEU A N 1
ATOM 690 C CA . LEU A 1 90 ? 1.904 6.658 -2.792 1.00 95.44 90 LEU A CA 1
ATOM 691 C C . LEU A 1 90 ? 2.659 7.119 -4.039 1.00 95.44 90 LEU A C 1
ATOM 693 O O . LEU A 1 90 ? 3.883 7.012 -4.113 1.00 95.44 90 LEU A O 1
ATOM 697 N N . GLU A 1 91 ? 1.937 7.738 -4.960 1.00 93.81 91 GLU A N 1
ATOM 698 C CA . GLU A 1 91 ? 2.503 8.212 -6.222 1.00 93.81 91 GLU A CA 1
ATOM 699 C C . GLU A 1 91 ? 3.702 9.169 -6.052 1.00 93.81 91 GLU A C 1
ATOM 701 O O . GLU A 1 91 ? 3.891 9.859 -5.044 1.00 93.81 91 GLU A O 1
ATOM 706 N N . LEU A 1 92 ? 4.511 9.238 -7.109 1.00 93.00 92 LEU A N 1
ATOM 707 C CA . LEU A 1 92 ? 5.849 9.848 -7.142 1.00 93.00 92 LEU A CA 1
ATOM 708 C C . LEU A 1 92 ? 5.934 11.283 -6.634 1.00 93.00 92 LEU A C 1
ATOM 710 O O . LEU A 1 92 ? 6.918 11.644 -5.985 1.00 93.00 92 LEU A O 1
ATOM 714 N N . ASP A 1 93 ? 4.914 12.088 -6.914 1.00 93.88 93 ASP A N 1
ATOM 715 C CA . ASP A 1 93 ? 4.857 13.488 -6.496 1.00 93.88 93 ASP A CA 1
ATOM 716 C C . ASP A 1 93 ? 4.827 13.643 -4.965 1.00 93.88 93 ASP A C 1
ATOM 718 O O . ASP A 1 93 ? 5.177 14.700 -4.437 1.00 93.88 93 ASP A O 1
ATOM 722 N N . ASN A 1 94 ? 4.443 12.583 -4.248 1.00 95.44 94 ASN A N 1
ATOM 723 C CA . ASN A 1 94 ? 4.322 12.548 -2.794 1.00 95.44 94 ASN A CA 1
ATOM 724 C C . ASN A 1 94 ? 5.427 11.743 -2.105 1.00 95.44 94 ASN A C 1
ATOM 726 O O . ASN A 1 94 ? 5.527 11.787 -0.879 1.00 95.44 94 ASN A O 1
ATOM 730 N N . LEU A 1 95 ? 6.287 11.057 -2.865 1.00 93.81 95 LEU A N 1
ATOM 731 C CA . LEU A 1 95 ? 7.359 10.218 -2.323 1.00 93.81 95 LEU A CA 1
ATOM 732 C C . LEU A 1 95 ? 8.298 10.948 -1.341 1.00 93.81 95 LEU A C 1
ATOM 734 O O . LEU A 1 95 ? 8.689 10.329 -0.353 1.00 93.81 95 LEU A O 1
ATOM 738 N N . PRO A 1 96 ? 8.663 12.234 -1.539 1.00 94.44 96 PRO A N 1
ATOM 739 C CA . PRO A 1 96 ? 9.517 12.932 -0.578 1.00 94.44 96 PRO A CA 1
ATOM 740 C C . PRO A 1 96 ? 8.811 13.327 0.730 1.00 94.44 96 PRO A C 1
ATOM 742 O O . PRO A 1 96 ? 9.499 13.712 1.669 1.00 94.44 96 PRO A O 1
ATOM 745 N N . TRP A 1 97 ? 7.473 13.263 0.784 1.00 95.44 97 TRP A N 1
ATOM 746 C CA . TRP A 1 97 ? 6.656 13.750 1.907 1.00 95.44 97 TRP A CA 1
ATOM 747 C C . TRP A 1 97 ? 5.518 12.770 2.279 1.00 95.44 97 TRP A C 1
ATOM 749 O O . TRP A 1 97 ? 4.346 13.175 2.322 1.00 95.44 97 TRP A O 1
ATOM 759 N N . PRO A 1 98 ? 5.798 11.475 2.534 1.00 95.88 98 PRO A N 1
ATOM 760 C CA . PRO A 1 98 ? 4.768 10.473 2.832 1.00 95.88 98 PRO A CA 1
ATOM 761 C C . PRO A 1 98 ? 3.915 10.832 4.060 1.00 95.88 98 PRO A C 1
ATOM 763 O O . PRO A 1 98 ? 2.744 10.462 4.144 1.00 95.88 98 PRO A O 1
ATOM 766 N N . GLU A 1 99 ? 4.459 11.598 5.005 1.00 96.06 99 GLU A N 1
ATOM 767 C CA . GLU A 1 99 ? 3.748 12.109 6.176 1.00 96.06 99 GLU A CA 1
ATOM 768 C C . GLU A 1 99 ? 2.567 13.021 5.823 1.00 96.06 99 GLU A C 1
ATOM 770 O O . GLU A 1 99 ? 1.604 13.081 6.590 1.00 96.06 99 GLU A O 1
ATOM 775 N N . ARG A 1 100 ? 2.568 13.668 4.648 1.00 97.00 100 ARG A N 1
ATOM 776 C CA . ARG A 1 100 ? 1.402 14.432 4.180 1.00 97.00 100 ARG A CA 1
ATOM 777 C C . ARG A 1 100 ? 0.219 13.514 3.921 1.00 97.00 100 ARG A C 1
ATOM 779 O O . ARG A 1 100 ? -0.898 13.855 4.298 1.00 97.00 100 ARG A O 1
ATOM 786 N N . ALA A 1 101 ? 0.444 12.327 3.356 1.00 96.88 101 ALA A N 1
ATOM 787 C CA . ALA A 1 101 ? -0.637 11.369 3.143 1.00 96.88 101 ALA A CA 1
ATOM 788 C C . ALA A 1 101 ? -1.262 10.937 4.482 1.00 96.88 101 ALA A C 1
ATOM 790 O O . ALA A 1 101 ? -2.485 10.922 4.629 1.00 96.88 101 ALA A O 1
ATOM 791 N N . ILE A 1 102 ? -0.416 10.695 5.490 1.00 95.94 102 ILE A N 1
ATOM 792 C CA . ILE A 1 102 ? -0.839 10.409 6.867 1.00 95.94 102 ILE A CA 1
ATOM 793 C C . ILE A 1 102 ? -1.677 11.566 7.436 1.00 95.94 102 ILE A C 1
ATOM 795 O O . ILE A 1 102 ? -2.763 11.347 7.973 1.00 95.94 102 ILE A O 1
ATOM 799 N N . GLN A 1 103 ? -1.211 12.810 7.291 1.00 96.00 103 GLN A N 1
ATOM 800 C CA . GLN A 1 103 ? -1.908 13.994 7.794 1.00 96.00 103 GLN A CA 1
ATOM 801 C C . GLN A 1 103 ? -3.276 14.197 7.127 1.00 96.00 103 GLN A C 1
ATOM 803 O O . GLN A 1 103 ? -4.244 14.522 7.814 1.00 96.00 103 GLN A O 1
ATOM 808 N N . TYR A 1 104 ? -3.384 13.957 5.817 1.00 97.44 104 TYR A N 1
ATOM 809 C CA . TYR A 1 104 ? -4.656 14.025 5.094 1.00 97.44 104 TYR A CA 1
ATOM 810 C C . TYR A 1 104 ? -5.667 13.016 5.636 1.00 97.44 104 TYR A C 1
ATOM 812 O O . TYR A 1 104 ? -6.815 13.387 5.878 1.00 97.44 104 TYR A O 1
ATOM 820 N N . VAL A 1 105 ? -5.249 11.771 5.885 1.00 97.25 105 VAL A N 1
ATOM 821 C CA . VAL A 1 105 ? -6.126 10.749 6.478 1.00 97.25 105 VAL A CA 1
ATOM 822 C C . VAL A 1 105 ? -6.549 11.139 7.893 1.00 97.25 105 VAL A C 1
ATOM 824 O O . VAL A 1 105 ? -7.736 11.059 8.211 1.00 97.25 105 VAL A O 1
ATOM 827 N N . ARG A 1 106 ? -5.622 11.633 8.725 1.00 96.00 106 ARG A N 1
ATOM 828 C CA . ARG A 1 106 ? -5.938 12.110 10.083 1.00 96.00 106 ARG A CA 1
ATOM 829 C C . ARG A 1 106 ? -6.981 13.229 10.063 1.00 96.00 106 ARG A C 1
ATOM 831 O O . ARG A 1 106 ? -8.027 13.096 10.693 1.00 96.00 106 ARG A O 1
ATOM 838 N N . THR A 1 107 ? -6.743 14.286 9.285 1.00 96.38 107 THR A N 1
ATOM 839 C CA . THR A 1 107 ? -7.676 15.420 9.174 1.00 96.38 107 THR A CA 1
ATOM 840 C C . THR A 1 107 ? -9.028 14.999 8.597 1.00 96.38 107 THR A C 1
ATOM 842 O O . THR A 1 107 ? -10.066 15.474 9.061 1.00 96.38 107 THR A O 1
ATOM 845 N N . ALA A 1 108 ? -9.042 14.097 7.614 1.00 97.44 108 ALA A N 1
ATOM 846 C CA . ALA A 1 108 ? -10.270 13.567 7.034 1.00 97.44 108 ALA A CA 1
ATOM 847 C C . ALA A 1 108 ? -11.097 12.762 8.053 1.00 97.44 108 ALA A C 1
ATOM 849 O O . ALA A 1 108 ? -12.318 12.917 8.107 1.00 97.44 108 ALA A O 1
ATOM 850 N N . LEU A 1 109 ? -10.446 11.940 8.884 1.00 97.06 109 LEU A N 1
ATOM 851 C CA . LEU A 1 109 ? -11.103 11.174 9.946 1.00 97.06 109 LEU A CA 1
ATOM 852 C C . LEU A 1 109 ? -11.666 12.072 11.042 1.00 97.06 109 LEU A C 1
ATOM 854 O O . LEU A 1 109 ? -12.828 11.909 11.403 1.00 97.06 109 LEU A O 1
ATOM 858 N N . GLU A 1 110 ? -10.879 13.029 11.535 1.00 95.75 110 GLU A N 1
ATOM 859 C CA . GLU A 1 110 ? -11.332 14.008 12.534 1.00 95.75 110 GLU A CA 1
ATOM 860 C C . GLU A 1 110 ? -12.560 14.760 12.021 1.00 95.75 110 GLU A C 1
ATOM 862 O O . GLU A 1 110 ? -13.620 14.726 12.646 1.00 95.75 110 GLU A O 1
ATOM 867 N N . THR A 1 111 ? -12.454 15.331 10.817 1.00 95.19 111 THR A N 1
ATOM 868 C CA . THR A 1 111 ? -13.544 16.076 10.175 1.00 95.19 111 THR A CA 1
ATOM 869 C C . THR A 1 111 ? -14.792 15.208 10.011 1.00 95.19 111 THR A C 1
ATOM 871 O O . THR A 1 111 ? -15.910 15.661 10.264 1.00 95.19 111 THR A O 1
ATOM 874 N N . HIS A 1 112 ? -14.631 13.949 9.595 1.00 96.19 112 HIS A N 1
ATOM 875 C CA . HIS A 1 112 ? -15.762 13.045 9.427 1.00 96.19 112 HIS A CA 1
ATOM 876 C C . HIS A 1 112 ? -16.424 12.686 10.764 1.00 96.19 112 HIS A C 1
ATOM 878 O O . HIS A 1 112 ? -17.650 12.752 10.864 1.00 96.19 112 HIS A O 1
ATOM 884 N N . LEU A 1 113 ? -15.640 12.339 11.788 1.00 95.81 113 LEU A N 1
ATOM 885 C CA . LEU A 1 113 ? -16.149 11.972 13.110 1.00 95.81 113 LEU A CA 1
ATOM 886 C C . LEU A 1 113 ? -16.855 13.149 13.793 1.00 95.81 113 LEU A C 1
ATOM 888 O O . LEU A 1 113 ? -17.923 12.955 14.371 1.00 95.81 113 LEU A O 1
ATOM 892 N N . GLU A 1 114 ? -16.305 14.361 13.690 1.00 94.88 114 GLU A N 1
ATOM 893 C CA . GLU A 1 114 ? -16.915 15.587 14.218 1.00 94.88 114 GLU A CA 1
ATOM 894 C C . GLU A 1 114 ? -18.283 15.868 13.592 1.00 94.88 114 GLU A C 1
ATOM 896 O O . GLU A 1 114 ? -19.248 16.123 14.312 1.00 94.88 114 GLU A O 1
ATOM 901 N N . ARG A 1 115 ? -18.384 15.770 12.260 1.00 94.06 115 ARG A N 1
ATOM 902 C CA . ARG A 1 115 ? -19.644 15.990 11.531 1.00 94.06 115 ARG A CA 1
ATOM 903 C C . ARG A 1 115 ? -20.667 14.892 11.818 1.00 94.06 115 ARG A C 1
ATOM 905 O O . ARG A 1 115 ? -21.836 15.168 12.069 1.00 94.06 115 ARG A O 1
ATOM 912 N N . ARG A 1 116 ? -20.235 13.627 11.789 1.00 94.94 116 ARG A N 1
ATOM 913 C CA . ARG A 1 116 ? -21.128 12.463 11.892 1.00 94.94 116 ARG A CA 1
ATOM 914 C C . ARG A 1 116 ? -21.642 12.216 13.310 1.00 94.94 116 ARG A C 1
ATOM 916 O O . ARG A 1 116 ? -22.747 11.680 13.456 1.00 94.94 116 ARG A O 1
ATOM 923 N N . TYR A 1 117 ? -20.858 12.586 14.324 1.00 95.75 117 TYR A N 1
ATOM 924 C CA . TYR A 1 117 ? -21.154 12.376 15.741 1.00 95.75 117 TYR A CA 1
ATOM 925 C C . TYR A 1 117 ? -21.002 13.691 16.533 1.00 95.75 117 TYR A C 1
ATOM 927 O O . TYR A 1 117 ? -20.000 13.896 17.228 1.00 95.75 117 TYR A O 1
ATOM 935 N N . PRO A 1 118 ? -22.013 14.584 16.477 1.00 92.56 118 PRO A N 1
ATOM 936 C CA . PRO A 1 118 ? -21.958 15.870 17.171 1.00 92.56 118 PRO A CA 1
ATOM 937 C C . PRO A 1 118 ? -21.806 15.717 18.690 1.00 92.56 118 PRO A C 1
ATOM 939 O O . PRO A 1 118 ? -21.039 16.447 19.316 1.00 92.56 118 PRO A O 1
ATOM 942 N N . ALA A 1 119 ? -22.478 14.725 19.282 1.00 96.94 119 ALA A N 1
ATOM 943 C CA . ALA A 1 119 ? -22.373 14.420 20.707 1.00 96.94 119 ALA A CA 1
ATOM 944 C C . ALA A 1 119 ? -21.017 13.778 21.050 1.00 96.94 119 ALA A C 1
ATOM 946 O O . ALA A 1 119 ? -20.614 12.802 20.412 1.00 96.94 119 ALA A O 1
ATOM 947 N N . GLN A 1 120 ? -20.351 14.296 22.087 1.00 95.50 120 GLN A N 1
ATOM 948 C CA . GLN A 1 120 ? -19.009 13.872 22.502 1.00 95.50 120 GLN A CA 1
ATOM 949 C C . GLN A 1 120 ? -18.933 12.364 22.779 1.00 95.50 120 GLN A C 1
ATOM 951 O O . GLN A 1 120 ? -18.138 11.679 22.144 1.00 95.50 120 GLN A O 1
ATOM 956 N N . ASP A 1 121 ? -19.822 11.817 23.611 1.00 96.38 121 ASP A N 1
ATOM 957 C CA . ASP A 1 121 ? -19.789 10.391 23.961 1.00 96.38 121 ASP A CA 1
ATOM 958 C C . ASP A 1 121 ? -19.971 9.474 22.743 1.00 96.38 121 ASP A C 1
ATOM 960 O O . ASP A 1 121 ? -19.380 8.398 22.654 1.00 96.38 121 ASP A O 1
ATOM 964 N N . ALA A 1 122 ? -20.817 9.874 21.787 1.00 95.88 122 ALA A N 1
ATOM 965 C CA . ALA A 1 122 ? -21.018 9.108 20.560 1.00 95.88 122 ALA A CA 1
ATOM 966 C C . ALA A 1 122 ? -19.754 9.125 19.693 1.00 95.88 122 ALA A C 1
ATOM 968 O O . ALA A 1 122 ? -19.358 8.085 19.166 1.00 95.88 122 ALA A O 1
ATOM 969 N N . ARG A 1 123 ? -19.098 10.286 19.604 1.00 96.62 123 ARG A N 1
ATOM 970 C CA . ARG A 1 123 ? -17.838 10.468 18.882 1.00 96.62 123 ARG A CA 1
ATOM 971 C C . ARG A 1 123 ? -16.709 9.662 19.502 1.00 96.62 123 ARG A C 1
ATOM 973 O O . ARG A 1 123 ? -15.981 9.002 18.774 1.00 96.62 123 ARG A O 1
ATOM 980 N N . GLU A 1 124 ? -16.591 9.665 20.826 1.00 95.62 124 GLU A N 1
ATOM 981 C CA . GLU A 1 124 ? -15.578 8.896 21.553 1.00 95.62 124 GLU A CA 1
ATOM 982 C C . GLU A 1 124 ? -15.776 7.387 21.374 1.00 95.62 124 GLU A C 1
ATOM 984 O O . GLU A 1 124 ? -14.807 6.668 21.127 1.00 95.62 124 GLU A O 1
ATOM 989 N N . ARG A 1 125 ? -17.025 6.899 21.396 1.00 95.44 125 ARG A N 1
ATOM 990 C CA . ARG A 1 125 ? -17.332 5.489 21.096 1.00 95.44 125 ARG A CA 1
ATOM 991 C C . ARG A 1 125 ? -16.991 5.104 19.656 1.00 95.44 125 ARG A C 1
ATOM 993 O O . ARG A 1 125 ? -16.424 4.034 19.436 1.00 95.44 125 ARG A O 1
ATOM 1000 N N . ALA A 1 126 ? -17.341 5.947 18.684 1.00 95.94 126 ALA A N 1
ATOM 1001 C CA . ALA A 1 126 ? -17.001 5.733 17.279 1.00 95.94 126 ALA A CA 1
ATOM 1002 C C . ALA A 1 126 ? -15.480 5.732 17.073 1.00 95.94 126 ALA A C 1
ATOM 1004 O O . ALA A 1 126 ? -14.934 4.809 16.472 1.00 95.94 126 ALA A O 1
ATOM 1005 N N . LEU A 1 127 ? -14.791 6.720 17.650 1.00 96.00 127 LEU A N 1
ATOM 1006 C CA . LEU A 1 127 ? -13.339 6.832 17.616 1.00 96.00 127 LEU A CA 1
ATOM 1007 C C . LEU A 1 127 ? -12.664 5.624 18.268 1.00 96.00 127 LEU A C 1
ATOM 1009 O O . LEU A 1 127 ? -11.694 5.134 17.714 1.00 96.00 127 LEU A O 1
ATOM 1013 N N . GLY A 1 128 ? -13.173 5.104 19.389 1.00 95.25 128 GLY A N 1
ATOM 1014 C CA . GLY A 1 128 ? -12.657 3.875 20.000 1.00 95.25 128 GLY A CA 1
ATOM 1015 C C . GLY A 1 128 ? -12.704 2.684 19.039 1.00 95.25 128 GLY A C 1
ATOM 1016 O O . GLY A 1 128 ? -11.691 2.030 18.819 1.00 95.25 128 GLY A O 1
ATOM 1017 N N . ARG A 1 129 ? -13.844 2.463 18.366 1.00 95.31 129 ARG A N 1
ATOM 1018 C CA . ARG A 1 129 ? -13.973 1.389 17.360 1.00 95.31 129 ARG A CA 1
ATOM 1019 C C . ARG A 1 129 ? -13.007 1.558 16.191 1.00 95.31 129 ARG A C 1
ATOM 1021 O O . ARG A 1 129 ? -12.384 0.586 15.775 1.00 95.31 129 ARG A O 1
ATOM 1028 N N . VAL A 1 130 ? -12.897 2.777 15.666 1.00 96.38 130 VAL A N 1
ATOM 1029 C CA . VAL A 1 130 ? -11.983 3.112 14.564 1.00 96.38 130 VAL A CA 1
ATOM 1030 C C . VAL A 1 130 ? -10.532 2.903 14.991 1.00 96.38 130 VAL A C 1
ATOM 1032 O O . VAL A 1 130 ? -9.769 2.254 14.286 1.00 96.38 130 VAL A O 1
ATOM 1035 N N . ARG A 1 131 ? -10.168 3.380 16.178 1.00 95.75 131 ARG A N 1
ATOM 1036 C CA . ARG A 1 131 ? -8.831 3.242 16.747 1.00 95.75 131 ARG A CA 1
ATOM 1037 C C . ARG A 1 131 ? -8.415 1.779 16.887 1.00 95.75 131 ARG A C 1
ATOM 1039 O O . ARG A 1 131 ? -7.307 1.418 16.505 1.00 95.75 131 ARG A O 1
ATOM 1046 N N . ASP A 1 132 ? -9.312 0.944 17.399 1.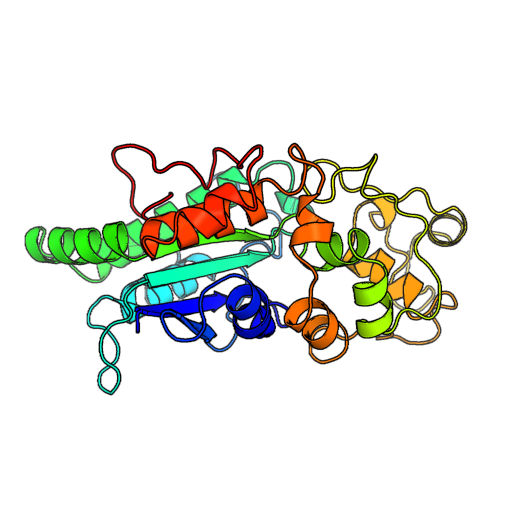00 93.81 132 ASP A N 1
ATOM 1047 C CA . ASP A 1 132 ? -8.996 -0.448 17.714 1.00 93.81 132 ASP A CA 1
ATOM 1048 C C . ASP A 1 132 ? -8.961 -1.342 16.466 1.00 93.81 132 ASP A C 1
ATOM 1050 O O . ASP A 1 132 ? -8.228 -2.333 16.440 1.00 93.81 132 ASP A O 1
ATOM 1054 N N . ARG A 1 133 ? -9.748 -1.006 15.432 1.00 96.06 133 ARG A N 1
ATOM 1055 C CA . ARG A 1 133 ? -10.007 -1.896 14.287 1.00 96.06 133 ARG A CA 1
ATOM 1056 C C . ARG A 1 133 ? -9.559 -1.372 12.933 1.00 96.06 133 ARG A C 1
ATOM 1058 O O . ARG A 1 133 ? -9.682 -2.113 11.964 1.00 96.06 133 ARG A O 1
ATOM 1065 N N . CYS A 1 134 ? -9.086 -0.135 12.835 1.00 98.06 134 CYS A N 1
ATOM 1066 C CA . CYS A 1 134 ? -8.722 0.453 11.554 1.00 98.06 134 CYS A CA 1
ATOM 1067 C C . CYS A 1 134 ? -7.243 0.843 11.503 1.00 98.06 134 CYS A C 1
ATOM 1069 O O . CYS A 1 134 ? -6.723 1.429 12.453 1.00 98.06 134 CYS A O 1
ATOM 1071 N N . SER A 1 135 ? -6.593 0.595 10.366 1.00 98.19 135 SER A N 1
ATOM 1072 C CA . SER A 1 135 ? -5.267 1.133 10.041 1.00 98.19 135 SER A CA 1
ATOM 1073 C C . SER A 1 135 ? -5.202 1.754 8.656 1.00 98.19 135 SER A C 1
ATOM 1075 O O . SER A 1 135 ? -6.076 1.550 7.808 1.00 98.19 135 SER A O 1
ATOM 1077 N N . PHE A 1 136 ? -4.152 2.547 8.446 1.00 98.25 136 PHE A N 1
ATOM 1078 C CA . PHE A 1 136 ? -3.814 3.135 7.159 1.00 98.25 136 PHE A CA 1
ATOM 1079 C C . PHE A 1 136 ? -2.381 2.783 6.769 1.00 98.25 136 PHE A C 1
ATOM 1081 O O . PHE A 1 136 ? -1.454 3.012 7.543 1.00 98.25 136 PHE A O 1
ATOM 1088 N N . HIS A 1 137 ? -2.192 2.258 5.562 1.00 98.38 137 HIS A N 1
ATOM 1089 C CA . HIS A 1 137 ? -0.880 1.919 5.021 1.00 98.38 137 HIS A CA 1
ATOM 1090 C C . HIS A 1 137 ? -0.701 2.453 3.606 1.00 98.38 137 HIS A C 1
ATOM 1092 O O . HIS A 1 137 ? -1.662 2.664 2.867 1.00 98.38 137 HIS A O 1
ATOM 1098 N N . LEU A 1 138 ? 0.564 2.647 3.245 1.00 97.69 138 LEU A N 1
ATOM 1099 C CA . LEU A 1 138 ? 0.980 3.069 1.917 1.00 97.69 138 LEU A CA 1
ATOM 1100 C C . LEU A 1 138 ? 1.662 1.899 1.208 1.00 97.69 138 LEU A C 1
ATOM 1102 O O . LEU A 1 138 ? 2.430 1.164 1.826 1.00 97.69 138 LEU A O 1
ATOM 1106 N N . LEU A 1 139 ? 1.411 1.756 -0.085 1.00 96.88 139 LEU A N 1
ATOM 1107 C CA . LEU A 1 139 ? 2.305 1.056 -1.004 1.00 96.88 139 LEU A CA 1
ATOM 1108 C C . LEU A 1 139 ? 3.165 2.129 -1.670 1.00 96.88 139 LEU A C 1
ATOM 1110 O O . LEU A 1 139 ? 2.631 3.147 -2.085 1.00 96.88 139 LEU A O 1
ATOM 1114 N N . SER A 1 140 ? 4.491 1.989 -1.681 1.00 95.75 140 SER A N 1
ATOM 1115 C CA . SER A 1 140 ? 5.381 3.106 -2.038 1.00 95.75 140 SER A CA 1
ATOM 1116 C C . SER A 1 140 ? 6.522 2.678 -2.963 1.00 95.75 140 SER A C 1
ATOM 1118 O O . SER A 1 140 ? 7.102 1.619 -2.738 1.00 95.75 140 SER A O 1
ATOM 1120 N N . PRO A 1 141 ? 6.882 3.475 -3.990 1.00 90.81 141 PRO A N 1
ATOM 1121 C CA . PRO A 1 141 ? 6.111 4.606 -4.520 1.00 90.81 141 PRO A CA 1
ATOM 1122 C C . PRO A 1 141 ? 4.903 4.144 -5.348 1.00 90.81 141 PRO A C 1
ATOM 1124 O O . PRO A 1 141 ? 4.019 4.920 -5.657 1.00 90.81 141 PRO A O 1
ATOM 1127 N N . MET A 1 142 ? 4.893 2.891 -5.790 1.00 95.00 142 MET A N 1
ATOM 1128 C CA . MET A 1 142 ? 3.744 2.284 -6.448 1.00 95.00 142 MET A CA 1
ATOM 1129 C C . MET A 1 142 ? 3.778 0.782 -6.191 1.00 95.00 142 MET A C 1
ATOM 1131 O O . MET A 1 142 ? 4.872 0.220 -6.055 1.00 95.00 142 MET A O 1
ATOM 1135 N N . VAL A 1 143 ? 2.640 0.094 -6.234 1.00 96.94 143 VAL A N 1
ATOM 1136 C CA . VAL A 1 143 ? 2.594 -1.370 -6.086 1.00 96.94 143 VAL A CA 1
ATOM 1137 C C . VAL A 1 143 ? 3.482 -2.095 -7.107 1.00 96.94 143 VAL A C 1
ATOM 1139 O O . VAL A 1 143 ? 4.071 -3.134 -6.797 1.00 96.94 143 VAL A O 1
ATOM 1142 N N . GLU A 1 144 ? 3.658 -1.532 -8.309 1.00 97.81 144 GLU A N 1
ATOM 1143 C CA . GLU A 1 144 ? 4.530 -2.104 -9.339 1.00 97.81 144 GLU A CA 1
ATOM 1144 C C . GLU A 1 144 ? 6.004 -2.187 -8.926 1.00 97.81 144 GLU A C 1
ATOM 1146 O O . GLU A 1 144 ? 6.737 -3.012 -9.476 1.00 97.81 144 GLU A O 1
ATOM 1151 N N . ALA A 1 145 ? 6.459 -1.374 -7.967 1.00 97.44 145 ALA A N 1
ATOM 1152 C CA . ALA A 1 145 ? 7.835 -1.440 -7.484 1.00 97.44 145 ALA A CA 1
ATOM 1153 C C . ALA A 1 145 ? 8.151 -2.807 -6.863 1.00 97.44 145 ALA A C 1
ATOM 1155 O O . ALA A 1 145 ? 9.240 -3.344 -7.069 1.00 97.44 145 ALA A O 1
ATOM 1156 N N . TYR A 1 146 ? 7.181 -3.418 -6.179 1.00 97.75 146 TYR A N 1
ATOM 1157 C CA . TYR A 1 146 ? 7.360 -4.727 -5.552 1.00 97.75 146 TYR A CA 1
ATOM 1158 C C . TYR A 1 146 ? 7.475 -5.862 -6.575 1.00 97.75 146 TYR A C 1
ATOM 1160 O O . TYR A 1 146 ? 8.130 -6.865 -6.301 1.00 97.75 146 TYR A O 1
ATOM 1168 N N . PHE A 1 147 ? 6.928 -5.704 -7.786 1.00 98.19 147 PHE A N 1
ATOM 1169 C CA . PHE A 1 147 ? 7.092 -6.706 -8.849 1.00 98.19 147 PHE A CA 1
ATOM 1170 C C . PHE A 1 147 ? 8.552 -6.837 -9.282 1.00 98.19 147 PHE A C 1
ATOM 1172 O O . PHE A 1 147 ? 8.970 -7.892 -9.742 1.00 98.19 147 PHE A O 1
ATOM 1179 N N . LEU A 1 148 ? 9.343 -5.776 -9.129 1.00 97.25 148 LEU A N 1
ATOM 1180 C CA . LEU A 1 148 ? 10.750 -5.765 -9.520 1.00 97.25 148 LEU A CA 1
ATOM 1181 C C . LEU A 1 148 ? 11.644 -6.513 -8.523 1.00 97.25 148 LEU A C 1
ATOM 1183 O O . LEU A 1 148 ? 12.768 -6.859 -8.875 1.00 97.25 148 LEU A O 1
ATOM 1187 N N . ALA A 1 149 ? 11.138 -6.807 -7.321 1.00 96.19 149 ALA A N 1
ATOM 1188 C CA . ALA A 1 149 ? 11.802 -7.676 -6.353 1.00 96.19 149 ALA A CA 1
ATOM 1189 C C . ALA A 1 149 ? 11.471 -9.169 -6.540 1.00 96.19 149 ALA A C 1
ATOM 1191 O O . ALA A 1 149 ? 12.127 -10.019 -5.946 1.00 96.19 149 ALA A O 1
ATOM 1192 N N . GLU A 1 150 ? 10.507 -9.508 -7.404 1.00 96.00 150 GLU A N 1
ATOM 1193 C CA . GLU A 1 150 ? 10.178 -10.888 -7.767 1.00 96.00 150 GLU A CA 1
ATOM 1194 C C . GLU A 1 150 ? 10.109 -11.038 -9.300 1.00 96.00 150 GLU A C 1
ATOM 1196 O O . GLU A 1 150 ? 9.066 -10.781 -9.901 1.00 96.00 150 GLU A O 1
ATOM 1201 N N . PRO A 1 151 ? 11.166 -11.525 -9.979 1.00 95.25 151 PRO A N 1
ATOM 1202 C CA . PRO A 1 151 ? 11.189 -11.618 -11.443 1.00 95.25 151 PRO A CA 1
ATOM 1203 C C . PRO A 1 151 ? 9.994 -12.354 -12.073 1.00 95.25 151 PRO A C 1
ATOM 1205 O O . PRO A 1 151 ? 9.526 -11.973 -13.147 1.00 95.25 151 PRO A O 1
ATOM 1208 N N . ALA A 1 152 ? 9.449 -13.379 -11.408 1.00 97.94 152 ALA A N 1
ATOM 1209 C CA . ALA A 1 152 ? 8.273 -14.094 -11.900 1.00 97.94 152 ALA A CA 1
ATOM 1210 C C . ALA A 1 152 ? 6.980 -13.248 -11.853 1.00 97.94 152 ALA A C 1
ATOM 1212 O O . ALA A 1 152 ? 6.073 -13.493 -12.656 1.00 97.94 152 ALA A O 1
ATOM 1213 N N . ALA A 1 153 ? 6.898 -12.218 -11.001 1.00 98.38 153 ALA A N 1
ATOM 1214 C CA . ALA A 1 153 ? 5.800 -11.251 -10.992 1.00 98.38 153 ALA A CA 1
ATOM 1215 C C . ALA A 1 153 ? 5.754 -10.448 -12.289 1.00 98.38 153 ALA A C 1
ATOM 1217 O O . ALA A 1 153 ? 4.675 -10.231 -12.835 1.00 98.38 153 ALA A O 1
ATOM 1218 N N . LEU A 1 154 ? 6.915 -10.079 -12.834 1.00 98.38 154 LEU A N 1
ATOM 1219 C CA . LEU A 1 154 ? 7.006 -9.359 -14.105 1.00 98.38 154 LEU A CA 1
ATOM 1220 C C . LEU A 1 154 ? 6.481 -10.210 -15.263 1.00 98.38 154 LEU A C 1
ATOM 1222 O O . LEU A 1 154 ? 5.704 -9.719 -16.081 1.00 98.38 154 LEU A O 1
ATOM 1226 N N . THR A 1 155 ? 6.810 -11.504 -15.294 1.00 98.12 155 THR A N 1
ATOM 1227 C CA . THR A 1 155 ? 6.241 -12.439 -16.277 1.00 98.12 155 THR A CA 1
ATOM 1228 C C . THR A 1 155 ? 4.716 -12.494 -16.167 1.00 98.12 155 THR A C 1
ATOM 1230 O O . THR A 1 155 ? 4.021 -12.413 -17.180 1.00 98.12 155 THR A O 1
ATOM 1233 N N . ARG A 1 156 ? 4.165 -12.554 -14.944 1.00 98.25 156 ARG A N 1
ATOM 1234 C CA . ARG A 1 156 ? 2.705 -12.505 -14.719 1.00 98.25 156 ARG A CA 1
ATOM 1235 C C . ARG A 1 156 ? 2.085 -11.160 -15.114 1.00 98.25 156 ARG A C 1
ATOM 1237 O O . ARG A 1 156 ? 0.943 -11.139 -15.573 1.00 98.25 156 ARG A O 1
ATOM 1244 N N . ALA A 1 157 ? 2.837 -10.067 -14.982 1.00 98.00 157 ALA A N 1
ATOM 1245 C CA . ALA A 1 157 ? 2.437 -8.731 -15.415 1.00 98.00 157 ALA A CA 1
ATOM 1246 C C . ALA A 1 157 ? 2.409 -8.567 -16.946 1.00 98.00 157 ALA A C 1
ATOM 1248 O O . ALA A 1 157 ? 1.773 -7.635 -17.441 1.00 98.00 157 ALA A O 1
ATOM 1249 N N . GLY A 1 158 ? 3.039 -9.488 -17.685 1.00 98.00 158 GLY A N 1
ATOM 1250 C CA . GLY A 1 158 ? 3.129 -9.469 -19.146 1.00 98.00 158 GLY A CA 1
ATOM 1251 C C . GLY A 1 158 ? 4.471 -8.972 -19.685 1.00 98.00 158 GLY A C 1
ATOM 1252 O O . GLY A 1 158 ? 4.548 -8.622 -20.863 1.00 98.00 158 GLY A O 1
ATOM 1253 N N . ALA A 1 159 ? 5.516 -8.927 -18.852 1.00 98.06 159 ALA A N 1
ATOM 1254 C CA . ALA A 1 159 ? 6.857 -8.571 -19.291 1.00 98.06 159 ALA A CA 1
ATOM 1255 C C . ALA A 1 159 ? 7.349 -9.538 -20.378 1.00 98.06 159 ALA A C 1
ATOM 1257 O O . ALA A 1 159 ? 7.321 -10.757 -20.215 1.00 98.06 159 ALA A O 1
ATOM 1258 N N . THR A 1 160 ? 7.817 -8.975 -21.488 1.00 97.62 160 THR A N 1
ATOM 1259 C CA . THR A 1 160 ? 8.453 -9.700 -22.598 1.00 97.62 160 THR A CA 1
ATOM 1260 C C . THR A 1 160 ? 9.976 -9.591 -22.548 1.00 97.62 160 THR A C 1
ATOM 1262 O O . THR A 1 160 ? 10.679 -10.248 -23.313 1.00 97.62 160 THR A O 1
ATOM 1265 N N . ARG A 1 161 ? 10.490 -8.779 -21.617 1.00 96.88 161 ARG A N 1
ATOM 1266 C CA . ARG A 1 161 ? 11.907 -8.564 -21.350 1.00 96.88 161 ARG A CA 1
ATOM 1267 C C . ARG A 1 161 ? 12.193 -8.705 -19.855 1.00 96.88 161 ARG A C 1
ATOM 1269 O O . ARG A 1 161 ? 11.407 -8.259 -19.022 1.00 96.88 161 ARG A O 1
ATOM 1276 N N . ALA A 1 162 ? 13.344 -9.288 -19.525 1.00 97.38 162 ALA A N 1
ATOM 1277 C CA . ALA A 1 162 ? 13.836 -9.348 -18.153 1.00 97.38 162 ALA A CA 1
ATOM 1278 C C . ALA A 1 162 ? 14.205 -7.949 -17.627 1.00 97.38 162 ALA A C 1
ATOM 1280 O O . ALA A 1 162 ? 14.812 -7.148 -18.340 1.00 97.38 162 ALA A O 1
ATOM 1281 N N . SER A 1 163 ? 13.859 -7.675 -16.370 1.00 97.62 163 SER A N 1
ATOM 1282 C CA . SER A 1 163 ? 14.275 -6.456 -15.676 1.00 97.62 163 SER A CA 1
ATOM 1283 C C . SER A 1 163 ? 15.773 -6.478 -15.383 1.00 97.62 163 SER A C 1
ATOM 1285 O O . SER A 1 163 ? 16.310 -7.505 -14.977 1.00 97.62 163 SER A O 1
ATOM 1287 N N . THR A 1 164 ? 16.434 -5.328 -15.521 1.00 96.94 164 THR A N 1
ATOM 1288 C CA . THR A 1 164 ? 17.797 -5.108 -15.012 1.00 96.94 164 THR A CA 1
ATOM 1289 C C . THR A 1 164 ? 17.824 -4.487 -13.609 1.00 96.94 164 THR A C 1
ATOM 1291 O O . THR A 1 164 ? 18.896 -4.140 -13.125 1.00 96.94 164 THR A O 1
ATOM 1294 N N . PHE A 1 165 ? 16.665 -4.269 -12.977 1.00 96.25 165 PHE A N 1
ATOM 1295 C CA . PHE A 1 165 ? 16.591 -3.748 -11.610 1.00 96.25 165 PHE A CA 1
ATOM 1296 C C . PHE A 1 165 ? 16.976 -4.849 -10.622 1.00 96.25 165 PHE A C 1
ATOM 1298 O O . PHE A 1 165 ? 16.374 -5.922 -10.638 1.00 96.25 165 PHE A O 1
ATOM 1305 N N . ASP A 1 166 ? 17.951 -4.569 -9.761 1.00 94.75 166 ASP A N 1
ATOM 1306 C CA . ASP A 1 166 ? 18.405 -5.483 -8.717 1.00 94.75 166 ASP A CA 1
ATOM 1307 C C . ASP A 1 166 ? 17.887 -5.022 -7.348 1.00 94.75 166 ASP A C 1
ATOM 1309 O O . ASP A 1 166 ? 18.420 -4.088 -6.744 1.00 94.75 166 ASP A O 1
ATOM 1313 N N . ALA A 1 167 ? 16.849 -5.697 -6.852 1.00 93.25 167 ALA A N 1
ATOM 1314 C CA . ALA A 1 167 ? 16.224 -5.398 -5.564 1.00 93.25 167 ALA A CA 1
ATOM 1315 C C . ALA A 1 167 ? 17.074 -5.798 -4.341 1.00 93.25 167 ALA A C 1
ATOM 1317 O O . ALA A 1 167 ? 16.737 -5.437 -3.210 1.00 93.25 167 ALA A O 1
ATOM 1318 N N . THR A 1 168 ? 18.178 -6.530 -4.542 1.00 91.00 168 THR A N 1
ATOM 1319 C CA . THR A 1 168 ? 19.114 -6.860 -3.455 1.00 91.00 168 THR A CA 1
ATOM 1320 C C . THR A 1 168 ? 19.995 -5.667 -3.095 1.00 91.00 168 THR A C 1
ATOM 1322 O O . THR A 1 168 ? 20.344 -5.488 -1.931 1.00 91.00 168 THR A O 1
ATOM 1325 N N . THR A 1 169 ? 20.294 -4.813 -4.077 1.00 91.50 169 THR A N 1
ATOM 1326 C CA . THR A 1 169 ? 21.146 -3.627 -3.921 1.00 91.50 169 THR A CA 1
ATOM 1327 C C . THR A 1 169 ? 20.369 -2.312 -3.970 1.00 91.50 169 THR A C 1
ATOM 1329 O O . THR A 1 169 ? 20.866 -1.299 -3.482 1.00 91.50 169 THR A O 1
ATOM 1332 N N . ASN A 1 170 ? 19.144 -2.313 -4.505 1.00 92.88 170 ASN A N 1
ATOM 1333 C CA . ASN A 1 170 ? 18.305 -1.122 -4.638 1.00 92.88 170 ASN A CA 1
ATOM 1334 C C . ASN A 1 170 ? 17.005 -1.262 -3.841 1.00 92.88 170 ASN A C 1
ATOM 1336 O O . ASN A 1 170 ? 16.324 -2.286 -3.904 1.00 92.88 170 ASN A O 1
ATOM 1340 N N . ASN A 1 171 ? 16.630 -0.205 -3.120 1.00 91.56 171 ASN A N 1
ATOM 1341 C CA . ASN A 1 171 ? 15.380 -0.165 -2.367 1.00 91.56 171 ASN A CA 1
ATOM 1342 C C . ASN A 1 171 ? 14.192 0.112 -3.305 1.00 91.56 171 ASN A C 1
ATOM 1344 O O . ASN A 1 171 ? 14.227 1.053 -4.101 1.00 91.56 171 ASN A O 1
ATOM 1348 N N . THR A 1 172 ? 13.134 -0.693 -3.194 1.00 91.00 172 THR A N 1
ATOM 1349 C CA . THR A 1 172 ? 11.913 -0.558 -3.998 1.00 91.00 172 THR A CA 1
ATOM 1350 C C . THR A 1 172 ? 11.021 0.609 -3.579 1.00 91.00 172 THR A C 1
ATOM 1352 O O . THR A 1 172 ? 10.196 1.018 -4.382 1.00 91.00 172 THR A O 1
ATOM 1355 N N . GLU A 1 173 ? 11.171 1.152 -2.367 1.00 91.69 173 GLU A N 1
ATOM 1356 C CA . GLU A 1 173 ? 10.301 2.213 -1.839 1.00 91.69 173 GLU A CA 1
ATOM 1357 C C . GLU A 1 173 ? 10.997 3.585 -1.833 1.00 91.69 173 GLU A C 1
ATOM 1359 O O . GLU A 1 173 ? 10.735 4.430 -2.684 1.00 91.69 173 GLU A O 1
ATOM 1364 N N . SER A 1 174 ? 11.930 3.821 -0.902 1.00 83.38 174 SER A N 1
ATOM 1365 C CA . SER A 1 174 ? 12.434 5.172 -0.591 1.00 83.38 174 SER A CA 1
ATOM 1366 C C . SER A 1 174 ? 13.392 5.770 -1.625 1.00 83.38 174 SER A C 1
ATOM 1368 O O . SER A 1 174 ? 13.620 6.977 -1.628 1.00 83.38 174 SER A O 1
ATOM 1370 N N . SER A 1 175 ? 14.010 4.942 -2.466 1.00 87.31 175 SER A N 1
ATOM 1371 C CA . SER A 1 175 ? 15.031 5.373 -3.430 1.00 87.31 175 SER A CA 1
ATOM 1372 C C . SER A 1 175 ? 14.902 4.641 -4.763 1.00 87.31 175 SER A C 1
ATOM 1374 O O . SER A 1 175 ? 15.909 4.333 -5.402 1.00 87.31 175 SER A O 1
ATOM 1376 N N . PHE A 1 176 ? 13.667 4.317 -5.157 1.00 94.25 176 PHE A N 1
ATOM 1377 C CA . PHE A 1 176 ? 13.419 3.597 -6.396 1.00 94.25 176 PHE A CA 1
ATOM 1378 C C . PHE A 1 176 ? 13.983 4.366 -7.595 1.00 94.25 176 PHE A C 1
ATOM 1380 O O . PHE A 1 176 ? 13.557 5.482 -7.909 1.00 94.25 176 PHE A O 1
ATOM 1387 N N . GLN A 1 177 ? 14.934 3.747 -8.289 1.00 95.31 177 GLN A N 1
ATOM 1388 C CA . GLN A 1 177 ? 15.509 4.287 -9.507 1.00 95.31 177 GLN A CA 1
ATOM 1389 C C . GLN A 1 177 ? 16.020 3.161 -10.401 1.00 95.31 177 GLN A C 1
ATOM 1391 O O . GLN A 1 177 ? 16.698 2.238 -9.959 1.00 95.31 177 GLN A O 1
ATOM 1396 N N . VAL A 1 178 ? 15.706 3.260 -11.686 1.00 96.19 178 VAL A N 1
ATOM 1397 C CA . VAL A 1 178 ? 16.114 2.317 -12.721 1.00 96.19 178 VAL A CA 1
ATOM 1398 C C . VAL A 1 178 ? 17.219 2.942 -13.560 1.00 96.19 178 VAL A C 1
ATOM 1400 O O . VAL A 1 178 ? 17.098 4.077 -14.021 1.00 96.19 178 VAL A O 1
ATOM 1403 N N . SER A 1 179 ? 18.277 2.172 -13.796 1.00 96.12 179 SER A N 1
ATOM 1404 C CA . SER A 1 179 ? 19.441 2.547 -14.607 1.00 96.12 179 SER A CA 1
ATOM 1405 C C . SER A 1 179 ? 19.528 1.792 -15.942 1.00 96.12 179 SER A C 1
ATOM 1407 O O . SER A 1 179 ? 20.561 1.844 -16.601 1.00 96.12 179 SER A O 1
ATOM 1409 N N . ASP A 1 180 ? 18.457 1.103 -16.359 1.00 97.25 180 ASP A N 1
ATOM 1410 C CA . ASP A 1 180 ? 18.391 0.332 -17.609 1.00 97.25 180 ASP A CA 1
ATOM 1411 C C . ASP A 1 180 ? 18.672 1.219 -18.841 1.00 97.25 180 ASP A C 1
ATOM 1413 O O . ASP A 1 180 ? 17.837 2.060 -19.200 1.00 97.25 180 ASP A O 1
ATOM 1417 N N . PRO A 1 181 ? 19.806 1.031 -19.545 1.00 96.56 181 PRO A N 1
ATOM 1418 C CA . PRO A 1 181 ? 20.174 1.893 -20.662 1.00 96.56 181 PRO A CA 1
ATOM 1419 C C . PRO A 1 181 ? 19.151 1.881 -21.800 1.00 96.56 181 PRO A C 1
ATOM 1421 O O . PRO A 1 181 ? 18.909 2.918 -22.411 1.00 96.56 181 PRO A O 1
ATOM 1424 N N . ALA A 1 182 ? 18.503 0.743 -22.072 1.00 96.00 182 ALA A N 1
ATOM 1425 C CA . ALA A 1 182 ? 17.519 0.645 -23.151 1.00 96.00 1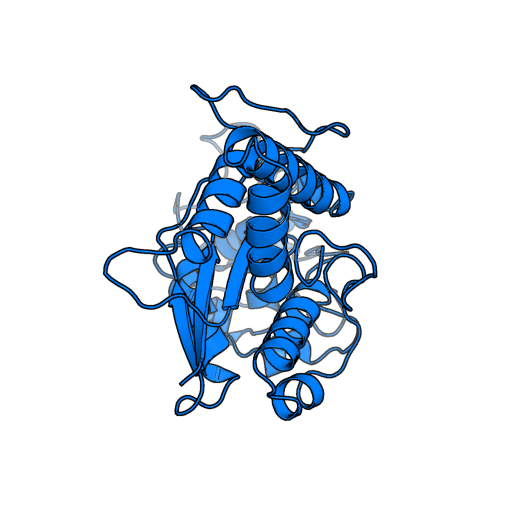82 ALA A CA 1
ATOM 1426 C C . ALA A 1 182 ? 16.215 1.385 -22.812 1.00 96.00 182 ALA A C 1
ATOM 1428 O O . ALA A 1 182 ? 15.561 1.929 -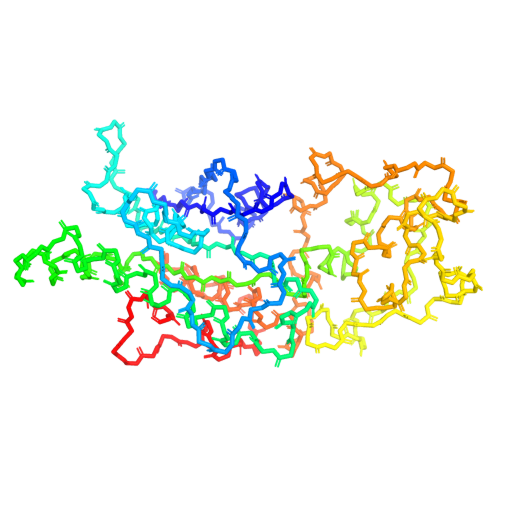23.698 1.00 96.00 182 ALA A O 1
ATOM 1429 N N . PHE A 1 183 ? 15.863 1.447 -21.526 1.00 96.31 183 PHE A N 1
ATOM 1430 C CA . PHE A 1 183 ? 14.733 2.236 -21.035 1.00 96.31 183 PHE A CA 1
ATOM 1431 C C . PHE A 1 183 ? 15.026 3.739 -21.074 1.00 96.31 183 PHE A C 1
ATOM 1433 O O . PHE A 1 183 ? 14.142 4.557 -21.336 1.00 96.31 183 PHE A O 1
ATOM 1440 N N . LEU A 1 184 ? 16.276 4.113 -20.795 1.00 96.12 184 LEU A N 1
ATOM 1441 C CA . LEU A 1 184 ? 16.699 5.503 -20.678 1.00 96.12 184 LEU A CA 1
ATOM 1442 C C . LEU A 1 184 ? 17.197 6.118 -21.991 1.00 96.12 184 LEU A C 1
ATOM 1444 O O . LEU A 1 184 ? 17.262 7.342 -22.064 1.00 96.12 184 LEU A O 1
ATOM 1448 N N . ALA A 1 185 ? 17.504 5.325 -23.018 1.00 94.12 185 ALA A N 1
ATOM 1449 C CA . ALA A 1 185 ? 18.013 5.828 -24.293 1.00 94.12 185 ALA A CA 1
ATOM 1450 C C . ALA A 1 185 ? 17.010 6.690 -25.092 1.00 94.12 185 ALA A C 1
ATOM 1452 O O . ALA A 1 185 ? 17.429 7.711 -25.641 1.00 94.12 185 ALA A O 1
ATOM 1453 N N . PRO A 1 186 ? 15.707 6.351 -25.188 1.00 90.50 186 PRO A N 1
ATOM 1454 C CA . PRO A 1 186 ? 14.774 7.144 -25.989 1.00 90.50 186 PRO A CA 1
ATOM 1455 C C . PRO A 1 186 ? 14.555 8.550 -25.420 1.00 90.50 186 PRO A C 1
ATOM 1457 O O . PRO A 1 186 ? 14.555 8.733 -24.204 1.00 90.50 186 PRO A O 1
ATOM 1460 N N . PRO A 1 187 ? 14.312 9.571 -26.254 1.00 88.31 187 PRO A N 1
ATOM 1461 C CA . PRO A 1 187 ? 14.042 10.913 -25.753 1.00 88.31 187 PRO A CA 1
ATOM 1462 C C . PRO A 1 187 ? 12.782 10.946 -24.882 1.00 88.31 187 PRO A C 1
ATOM 1464 O O . PRO A 1 187 ? 11.866 10.132 -25.025 1.00 88.31 187 PRO A O 1
ATOM 1467 N N . ASN A 1 188 ? 12.730 11.913 -23.968 1.00 87.62 188 ASN A N 1
ATOM 1468 C CA . ASN A 1 188 ? 11.523 12.170 -23.194 1.00 87.62 188 ASN A CA 1
ATOM 1469 C C . ASN A 1 188 ? 10.383 12.599 -24.122 1.00 87.62 188 ASN A C 1
ATOM 1471 O O . ASN A 1 188 ? 10.566 13.370 -25.065 1.00 87.62 188 ASN A O 1
ATOM 1475 N N . ARG A 1 189 ? 9.184 12.106 -23.833 1.00 81.38 189 ARG A N 1
ATOM 1476 C CA . ARG A 1 189 ? 7.969 12.396 -24.582 1.00 81.38 189 ARG A CA 1
ATOM 1477 C C . ARG A 1 189 ? 7.597 13.868 -24.454 1.00 81.38 189 ARG A C 1
ATOM 1479 O O . ARG A 1 189 ? 7.063 14.283 -23.435 1.00 81.38 189 ARG A O 1
ATOM 1486 N N . VAL A 1 190 ? 7.839 14.632 -25.520 1.00 73.69 190 VAL A N 1
ATOM 1487 C CA . VAL A 1 190 ? 7.436 16.049 -25.618 1.00 73.69 190 VAL A CA 1
ATOM 1488 C C . VAL A 1 190 ? 5.979 16.185 -26.085 1.00 73.69 190 VAL A C 1
ATOM 1490 O O . VAL A 1 190 ? 5.269 17.090 -25.663 1.00 73.69 190 VAL A O 1
ATOM 1493 N N . ASN A 1 191 ? 5.499 15.256 -26.925 1.00 73.06 191 ASN A N 1
ATOM 1494 C CA . ASN A 1 191 ? 4.116 15.213 -27.411 1.00 73.06 191 ASN A CA 1
ATOM 1495 C C . ASN A 1 191 ? 3.485 13.838 -27.143 1.00 73.06 191 ASN A C 1
ATOM 1497 O O . ASN A 1 191 ? 4.075 12.796 -27.441 1.00 73.06 191 ASN A O 1
ATOM 1501 N N . LYS A 1 192 ? 2.239 13.840 -26.650 1.00 67.81 192 LYS A N 1
ATOM 1502 C CA . LYS A 1 192 ? 1.437 12.644 -26.368 1.00 67.81 192 LYS A CA 1
ATOM 1503 C C . LYS A 1 192 ? 1.201 11.712 -27.574 1.00 67.81 192 LYS A C 1
ATOM 1505 O O . LYS A 1 192 ? 0.700 10.613 -27.387 1.00 67.81 192 LYS A O 1
ATOM 1510 N N . HIS A 1 193 ? 1.563 12.074 -28.797 1.00 69.50 193 HIS A N 1
ATOM 1511 C CA . HIS A 1 193 ? 1.377 11.188 -29.956 1.00 69.50 193 HIS A CA 1
ATOM 1512 C C . HIS A 1 193 ? 2.672 10.653 -30.572 1.00 69.50 193 HIS A C 1
ATOM 1514 O O . HIS A 1 193 ? 2.606 9.742 -31.386 1.00 69.50 193 HIS A O 1
ATOM 1520 N N . ALA A 1 194 ? 3.834 11.187 -30.190 1.00 71.75 194 ALA A N 1
ATOM 1521 C CA . ALA A 1 194 ? 5.077 10.931 -30.920 1.00 71.75 194 ALA A CA 1
ATOM 1522 C C . ALA A 1 194 ? 5.954 9.823 -30.317 1.00 71.75 194 ALA A C 1
ATOM 1524 O O . ALA A 1 194 ? 6.768 9.239 -31.023 1.00 71.75 194 ALA A O 1
ATOM 1525 N N . LEU A 1 195 ? 5.829 9.559 -29.013 1.00 80.06 195 LEU A N 1
ATOM 1526 C CA . LEU A 1 195 ? 6.736 8.669 -28.285 1.00 80.06 195 LEU A CA 1
ATOM 1527 C C . LEU A 1 195 ? 5.975 7.683 -27.391 1.00 80.06 195 LEU A C 1
ATOM 1529 O O . LEU A 1 195 ? 4.826 7.969 -27.020 1.00 80.06 195 LEU A O 1
ATOM 1533 N N . PRO A 1 196 ? 6.611 6.548 -27.030 1.00 84.75 196 PRO A N 1
ATOM 1534 C CA . PRO A 1 196 ? 6.008 5.527 -26.189 1.00 84.75 196 PRO A CA 1
ATOM 1535 C C . PRO A 1 196 ? 5.408 6.102 -24.901 1.00 84.75 196 PRO A C 1
ATOM 1537 O O . PRO A 1 196 ? 6.004 6.998 -24.294 1.00 84.75 196 PRO A O 1
ATOM 1540 N N . PRO A 1 197 ? 4.262 5.583 -24.422 1.00 83.94 197 PRO A N 1
ATOM 1541 C CA . PRO A 1 197 ? 3.629 6.072 -23.198 1.00 83.94 197 PRO A CA 1
ATOM 1542 C C . PRO A 1 197 ? 4.538 6.038 -21.966 1.00 83.94 197 PRO A C 1
ATOM 1544 O O . PRO A 1 197 ? 4.354 6.853 -21.066 1.00 83.94 197 PRO A O 1
ATOM 1547 N N . TRP A 1 198 ? 5.504 5.116 -21.930 1.00 91.44 198 TRP A N 1
ATOM 1548 C CA . TRP A 1 198 ? 6.446 4.948 -20.826 1.00 91.44 198 TRP A CA 1
ATOM 1549 C C . TRP A 1 198 ? 7.636 5.924 -20.848 1.00 91.44 198 TRP A C 1
ATOM 1551 O O . TRP A 1 198 ? 8.323 6.058 -19.841 1.00 91.44 198 TRP A O 1
ATOM 1561 N N . ALA A 1 199 ? 7.882 6.634 -21.954 1.00 93.06 199 ALA A N 1
ATOM 1562 C CA . ALA A 1 199 ? 9.054 7.495 -22.128 1.00 93.06 199 ALA A CA 1
ATOM 1563 C C . ALA A 1 199 ? 8.875 8.901 -21.507 1.00 93.06 199 ALA A C 1
ATOM 1565 O O . ALA A 1 199 ? 9.160 9.905 -22.154 1.00 93.06 199 ALA A O 1
ATOM 1566 N N . SER A 1 200 ? 8.368 9.013 -20.275 1.00 90.12 200 SER A N 1
ATOM 1567 C CA . SER A 1 200 ? 8.209 10.300 -19.571 1.00 90.12 200 SER A CA 1
ATOM 1568 C C . SER A 1 200 ? 9.537 10.838 -19.013 1.00 90.12 200 SER A C 1
ATOM 1570 O O . SER A 1 200 ? 10.537 10.123 -18.973 1.00 90.12 200 SER A O 1
ATOM 1572 N N . ALA A 1 201 ? 9.563 12.111 -18.599 1.00 91.25 201 ALA A N 1
ATOM 1573 C CA . ALA A 1 201 ? 10.775 12.761 -18.082 1.00 91.25 201 ALA A CA 1
ATOM 1574 C C . ALA A 1 201 ? 11.259 12.196 -16.737 1.00 91.25 201 ALA A C 1
ATOM 1576 O O . ALA A 1 201 ? 12.451 12.172 -16.455 1.00 91.25 201 ALA A O 1
ATOM 1577 N N . ASP A 1 202 ? 10.330 11.707 -15.927 1.00 92.00 202 ASP A N 1
ATOM 1578 C CA . ASP A 1 202 ? 10.533 11.114 -14.610 1.00 92.00 202 ASP A CA 1
ATOM 1579 C C . ASP A 1 202 ? 10.648 9.579 -14.648 1.00 92.00 202 ASP A C 1
ATOM 1581 O O . ASP A 1 202 ? 10.768 8.947 -13.599 1.00 92.00 202 ASP A O 1
ATOM 1585 N N . ARG A 1 203 ? 10.636 8.967 -15.845 1.00 94.38 203 ARG A N 1
ATOM 1586 C CA . ARG A 1 203 ? 10.486 7.514 -16.035 1.00 94.38 203 ARG A CA 1
ATOM 1587 C C . ARG A 1 203 ? 11.478 6.670 -15.238 1.00 94.38 203 ARG A C 1
ATOM 1589 O O . ARG A 1 203 ? 11.112 5.595 -14.781 1.00 94.38 203 ARG A O 1
ATOM 1596 N N . ALA A 1 204 ? 12.701 7.168 -15.033 1.00 95.62 204 ALA A N 1
ATOM 1597 C CA . ALA A 1 204 ? 13.742 6.481 -14.268 1.00 95.62 204 ALA A CA 1
ATOM 1598 C C . ALA A 1 204 ? 13.305 6.173 -12.829 1.00 95.62 204 ALA A C 1
ATOM 1600 O O . ALA A 1 204 ? 13.773 5.202 -12.249 1.00 95.62 204 ALA A O 1
ATOM 1601 N N . ARG A 1 205 ? 12.403 6.979 -12.263 1.00 95.50 205 ARG A N 1
ATOM 1602 C CA . ARG A 1 205 ? 11.871 6.809 -10.910 1.00 95.50 205 ARG A CA 1
ATOM 1603 C C . ARG A 1 205 ? 10.471 6.202 -10.895 1.00 95.50 205 ARG A C 1
ATOM 1605 O O . ARG A 1 205 ? 9.948 5.989 -9.820 1.00 95.50 205 ARG A O 1
ATOM 1612 N N . HIS A 1 206 ? 9.849 5.920 -12.041 1.00 95.62 206 HIS A N 1
ATOM 1613 C CA . HIS A 1 206 ? 8.432 5.558 -12.106 1.00 95.62 206 HIS A CA 1
ATOM 1614 C C . HIS A 1 206 ? 8.245 4.050 -12.363 1.00 95.62 206 HIS A C 1
ATOM 1616 O O . HIS A 1 206 ? 8.358 3.613 -13.516 1.00 95.62 206 HIS A O 1
ATOM 1622 N N . PRO A 1 207 ? 7.911 3.232 -11.340 1.00 96.56 207 PRO A N 1
ATOM 1623 C CA . PRO A 1 207 ? 7.909 1.771 -11.471 1.00 96.56 207 PRO A CA 1
ATOM 1624 C C . PRO A 1 207 ? 6.944 1.275 -12.546 1.00 96.56 207 PRO A C 1
ATOM 1626 O O . PRO A 1 207 ? 7.313 0.470 -13.398 1.00 96.56 207 PRO A O 1
ATOM 1629 N N . LYS A 1 208 ? 5.732 1.835 -12.591 1.00 95.75 208 LYS A N 1
ATOM 1630 C CA . LYS A 1 208 ? 4.725 1.507 -13.607 1.00 95.75 208 LYS A CA 1
ATOM 1631 C C . LYS A 1 208 ? 5.187 1.793 -15.035 1.00 95.75 208 LYS A C 1
ATOM 1633 O O . LYS A 1 208 ? 4.860 1.032 -15.945 1.00 95.75 208 LYS A O 1
ATOM 1638 N N . ARG A 1 209 ? 5.971 2.854 -15.261 1.00 95.81 209 ARG A N 1
ATOM 1639 C CA . ARG A 1 209 ? 6.550 3.152 -16.587 1.00 95.81 209 ARG A CA 1
ATOM 1640 C C . ARG A 1 209 ? 7.595 2.118 -16.962 1.00 95.81 209 ARG A C 1
ATOM 1642 O O . ARG A 1 209 ? 7.611 1.664 -18.103 1.00 95.81 209 ARG A O 1
ATOM 1649 N N . TYR A 1 210 ? 8.412 1.703 -16.002 1.00 97.75 210 TYR A N 1
ATOM 1650 C CA . TYR A 1 210 ? 9.387 0.656 -16.247 1.00 97.75 210 TYR A CA 1
ATOM 1651 C C . TYR A 1 210 ? 8.714 -0.696 -16.523 1.00 97.75 210 TYR A C 1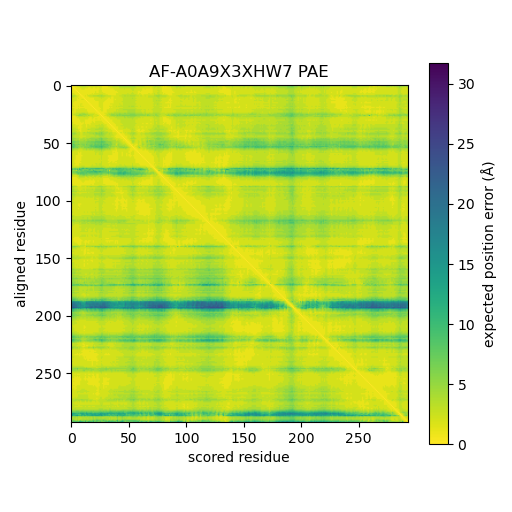
ATOM 1653 O O . TYR A 1 210 ? 9.040 -1.340 -17.514 1.00 97.75 210 TYR A O 1
ATOM 1661 N N . VAL A 1 211 ? 7.679 -1.079 -15.767 1.00 97.81 211 VAL A N 1
ATOM 1662 C CA . VAL A 1 211 ? 6.883 -2.287 -16.056 1.00 97.81 211 VAL A CA 1
ATOM 1663 C C . VAL A 1 211 ? 6.202 -2.205 -17.430 1.00 97.81 211 VAL A C 1
ATOM 1665 O O . VAL A 1 211 ? 6.238 -3.176 -18.185 1.00 97.81 211 VAL A O 1
ATOM 1668 N N . GLN A 1 212 ? 5.641 -1.049 -17.811 1.00 97.00 212 GLN A N 1
ATOM 1669 C CA . GLN A 1 212 ? 5.098 -0.824 -19.162 1.00 97.00 212 GLN A CA 1
ATOM 1670 C C . GLN A 1 212 ? 6.145 -1.074 -20.250 1.00 97.00 212 GLN A C 1
ATOM 1672 O O . GLN A 1 212 ? 5.850 -1.734 -21.246 1.00 97.00 212 GLN A O 1
ATOM 1677 N N . PHE A 1 213 ? 7.356 -0.563 -20.049 1.00 97.50 213 PHE A N 1
ATOM 1678 C CA . PHE A 1 213 ? 8.472 -0.775 -20.954 1.00 97.50 213 PHE A CA 1
ATOM 1679 C C . PHE A 1 213 ? 8.911 -2.245 -21.009 1.00 97.50 213 PHE A C 1
ATOM 1681 O O . PHE A 1 213 ? 9.126 -2.764 -22.096 1.00 97.50 213 PHE A O 1
ATOM 1688 N N . LEU A 1 214 ? 8.974 -2.953 -19.879 1.00 98.19 214 LEU A N 1
ATOM 1689 C CA . LEU A 1 214 ? 9.296 -4.385 -19.865 1.00 98.19 214 LEU A CA 1
ATOM 1690 C C . LEU A 1 214 ? 8.238 -5.231 -20.594 1.00 98.19 214 LEU A C 1
ATOM 1692 O O . LEU A 1 214 ? 8.572 -6.269 -21.164 1.00 98.19 214 LEU A O 1
ATOM 1696 N N . CYS A 1 215 ? 6.973 -4.798 -20.605 1.00 97.88 215 CYS A N 1
ATOM 1697 C CA . CYS A 1 215 ? 5.896 -5.443 -21.365 1.00 97.88 215 CYS A CA 1
ATOM 1698 C C . CYS A 1 215 ? 5.997 -5.176 -22.874 1.00 97.88 215 CYS A C 1
ATOM 1700 O O . CYS A 1 215 ? 5.734 -6.075 -23.676 1.00 97.88 215 CYS A O 1
ATOM 1702 N N . ASP A 1 216 ? 6.377 -3.960 -23.269 1.00 96.62 216 ASP A N 1
ATOM 1703 C CA . ASP A 1 216 ? 6.573 -3.577 -24.669 1.00 96.62 216 ASP A CA 1
ATOM 1704 C C . ASP A 1 216 ? 7.716 -2.558 -24.837 1.00 96.62 216 ASP A C 1
ATOM 1706 O O . ASP A 1 216 ? 7.479 -1.338 -24.866 1.00 96.62 216 ASP A O 1
ATOM 1710 N N . PRO A 1 217 ? 8.956 -3.049 -25.021 1.00 94.88 217 PRO A N 1
ATOM 1711 C CA . PRO A 1 217 ? 10.118 -2.188 -25.215 1.00 94.88 217 PRO A CA 1
ATOM 1712 C C . PRO A 1 217 ? 10.050 -1.349 -26.494 1.00 94.88 217 PRO A C 1
ATOM 1714 O O . PRO A 1 217 ? 10.729 -0.332 -26.597 1.00 94.88 217 PRO A O 1
ATOM 1717 N N . THR A 1 218 ? 9.229 -1.754 -27.470 1.00 91.75 218 THR A N 1
ATOM 1718 C CA . THR A 1 218 ? 9.041 -1.009 -28.726 1.00 91.75 218 THR A CA 1
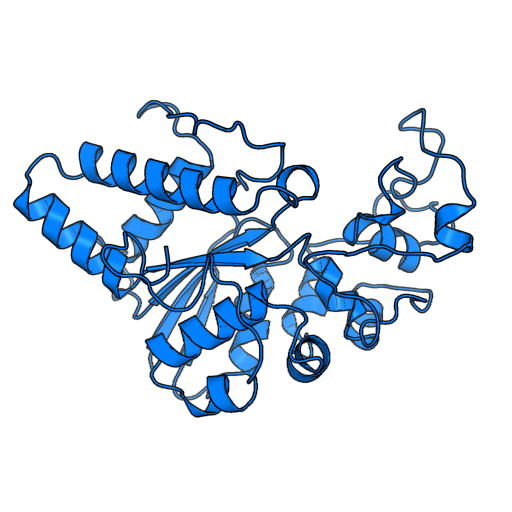ATOM 1719 C C . THR A 1 218 ? 8.099 0.181 -28.557 1.00 91.75 218 THR A C 1
ATOM 1721 O O . THR A 1 218 ? 8.132 1.115 -29.353 1.00 91.75 218 THR A O 1
ATOM 1724 N N . GLY A 1 219 ? 7.254 0.158 -27.519 1.00 88.88 219 GLY A N 1
ATOM 1725 C CA . GLY A 1 219 ? 6.264 1.198 -27.257 1.00 88.88 219 GLY A CA 1
ATOM 1726 C C . GLY A 1 219 ? 5.151 1.293 -28.301 1.00 88.88 219 GLY A C 1
ATOM 1727 O O . GLY A 1 219 ? 4.496 2.332 -28.396 1.00 88.88 219 GLY A O 1
ATOM 1728 N N . THR A 1 220 ? 4.937 0.234 -29.082 1.00 88.88 220 THR A N 1
ATOM 1729 C CA . THR A 1 220 ? 3.899 0.160 -30.121 1.00 88.88 220 THR A CA 1
ATOM 1730 C C . THR A 1 220 ? 2.497 0.016 -29.530 1.00 88.88 220 THR A C 1
ATOM 1732 O O . THR A 1 220 ? 1.509 0.411 -30.151 1.00 88.88 220 THR A O 1
ATOM 1735 N N . LYS A 1 221 ? 2.383 -0.506 -28.306 1.00 88.06 221 LYS A N 1
ATOM 1736 C CA . LYS A 1 221 ? 1.123 -0.679 -27.584 1.00 88.06 221 LYS A CA 1
ATOM 1737 C C . LYS A 1 221 ? 0.906 0.470 -26.608 1.00 88.06 221 LYS A C 1
ATOM 1739 O O . LYS A 1 221 ? 1.624 0.625 -25.623 1.00 88.06 221 LYS A O 1
ATOM 1744 N N . ALA A 1 222 ? -0.193 1.199 -26.800 1.00 80.19 222 ALA A N 1
ATOM 1745 C CA . ALA A 1 222 ? -0.605 2.267 -25.886 1.00 80.19 222 ALA A CA 1
ATOM 1746 C C . ALA A 1 222 ? -0.823 1.783 -24.433 1.00 80.19 222 ALA A C 1
ATOM 1748 O O . ALA A 1 222 ? -0.650 2.554 -23.493 1.00 80.19 222 ALA A O 1
ATOM 1749 N N . GLN A 1 223 ? -1.205 0.513 -24.250 1.00 84.62 223 GLN A N 1
ATOM 1750 C CA . GLN A 1 223 ? -1.461 -0.121 -22.951 1.00 84.62 223 GLN A CA 1
ATOM 1751 C C . GLN A 1 223 ? -0.836 -1.522 -22.896 1.00 84.62 223 GLN A C 1
ATOM 1753 O O . GLN A 1 223 ? -1.543 -2.529 -22.820 1.00 84.62 223 GLN A O 1
ATOM 1758 N N . ALA A 1 224 ? 0.493 -1.590 -22.994 1.00 92.50 224 ALA A N 1
ATOM 1759 C CA . ALA A 1 224 ? 1.235 -2.848 -22.892 1.00 92.50 224 ALA A CA 1
ATOM 1760 C C . ALA A 1 224 ? 1.044 -3.539 -21.532 1.00 92.50 224 ALA A C 1
ATOM 1762 O O . ALA A 1 224 ? 0.823 -4.745 -21.477 1.00 92.50 224 ALA A O 1
ATOM 1763 N N . TYR A 1 225 ? 1.062 -2.752 -20.455 1.00 96.19 225 TYR A N 1
ATOM 1764 C CA . TYR A 1 225 ? 0.726 -3.182 -19.102 1.00 96.19 225 TYR A CA 1
ATOM 1765 C C . TYR A 1 225 ? -0.700 -2.743 -18.747 1.00 96.19 225 TYR A C 1
ATOM 1767 O O . TYR A 1 225 ? -1.092 -1.601 -19.011 1.00 96.19 225 TYR A O 1
ATOM 1775 N N . LYS A 1 226 ? -1.468 -3.650 -18.135 1.00 95.94 226 LYS A N 1
ATOM 1776 C CA . LYS A 1 226 ? -2.842 -3.412 -17.674 1.00 95.94 226 LYS A CA 1
ATOM 1777 C C . LYS A 1 226 ? -2.980 -3.815 -16.211 1.00 95.94 226 LYS A C 1
ATOM 1779 O O . LYS A 1 226 ? -2.878 -4.998 -15.893 1.00 95.94 226 LYS A O 1
ATOM 1784 N N . GLU A 1 227 ? -3.304 -2.851 -15.357 1.00 95.62 227 GLU A N 1
ATOM 1785 C CA . GLU A 1 227 ? -3.518 -3.046 -13.913 1.00 95.62 227 GLU A CA 1
ATOM 1786 C C . GLU A 1 227 ? -4.588 -4.106 -13.627 1.00 95.62 227 GLU A C 1
ATOM 1788 O O . GLU A 1 227 ? -4.368 -5.041 -12.866 1.00 95.62 227 GLU A O 1
ATOM 1793 N N . THR A 1 228 ? -5.721 -4.038 -14.335 1.00 95.31 228 THR A N 1
ATOM 1794 C CA . THR A 1 228 ? -6.852 -4.967 -14.159 1.00 95.31 228 THR A CA 1
ATOM 1795 C C . THR A 1 228 ? -6.581 -6.395 -14.636 1.00 95.31 228 THR A C 1
ATOM 1797 O O . THR A 1 228 ? -7.390 -7.282 -14.370 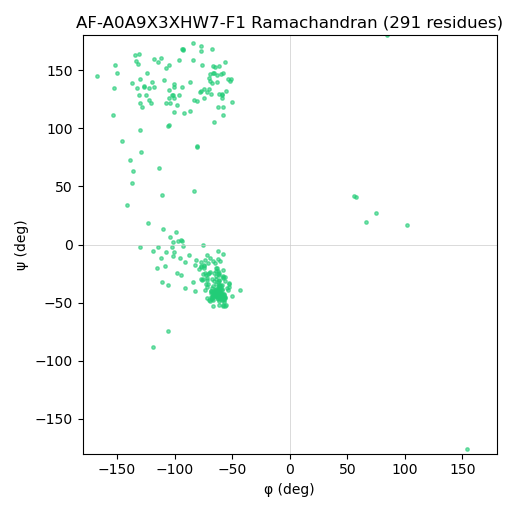1.00 95.31 228 THR A O 1
ATOM 1800 N N . GLY A 1 229 ? -5.483 -6.619 -15.364 1.00 95.31 229 GLY A N 1
ATOM 1801 C CA . GLY A 1 229 ? -5.085 -7.922 -15.890 1.00 95.31 229 GLY A CA 1
ATOM 1802 C C . GLY A 1 229 ? -3.734 -8.345 -15.331 1.00 95.31 229 GLY A C 1
ATOM 1803 O O . GLY A 1 229 ? -3.666 -9.015 -14.305 1.00 95.31 229 GLY A O 1
ATOM 1804 N N . GLY A 1 230 ? -2.660 -7.940 -16.012 1.00 96.12 230 GLY A N 1
ATOM 1805 C CA . GLY A 1 230 ? -1.288 -8.280 -15.636 1.00 96.12 230 GLY A CA 1
ATOM 1806 C C . GLY A 1 230 ? -0.930 -7.837 -14.217 1.00 96.12 230 GLY A C 1
ATOM 1807 O O . GLY A 1 230 ? -0.416 -8.647 -13.455 1.00 96.12 230 GLY A O 1
ATOM 1808 N N . GLY A 1 231 ? -1.265 -6.599 -13.834 1.00 97.69 231 GLY A N 1
ATOM 1809 C CA . GLY A 1 231 ? -0.992 -6.085 -12.483 1.00 97.69 231 GLY A CA 1
ATOM 1810 C C . GLY A 1 231 ? -1.645 -6.938 -11.398 1.00 97.69 231 GLY A C 1
ATOM 1811 O O . GLY A 1 231 ? -0.973 -7.457 -10.508 1.00 97.69 231 GLY A O 1
ATOM 1812 N N . ARG A 1 232 ? -2.951 -7.185 -11.530 1.00 97.81 232 ARG A N 1
ATOM 1813 C CA . ARG A 1 232 ? -3.715 -8.055 -10.629 1.00 97.81 232 ARG A CA 1
ATOM 1814 C C . ARG A 1 232 ? -3.147 -9.481 -10.555 1.00 97.81 232 ARG A C 1
ATOM 1816 O O . ARG A 1 232 ? -3.040 -10.056 -9.471 1.00 97.81 232 ARG A O 1
ATOM 1823 N N . ASN A 1 233 ? -2.766 -10.064 -11.693 1.00 98.06 233 ASN A N 1
ATOM 1824 C CA . ASN A 1 233 ? -2.171 -11.404 -11.754 1.00 98.06 233 ASN A CA 1
ATOM 1825 C C . ASN A 1 233 ? -0.784 -11.464 -11.098 1.00 98.06 233 ASN A C 1
ATOM 1827 O O . ASN A 1 233 ? -0.430 -12.478 -10.494 1.00 98.06 233 ASN A O 1
ATOM 1831 N N . ALA A 1 234 ? 0.004 -10.396 -11.221 1.00 98.44 234 ALA A N 1
ATOM 1832 C CA . ALA A 1 234 ? 1.295 -10.271 -10.564 1.00 98.44 234 ALA A CA 1
ATOM 1833 C C . ALA A 1 234 ? 1.124 -10.183 -9.042 1.00 98.44 234 ALA A C 1
ATOM 1835 O O . ALA A 1 234 ? 1.687 -11.020 -8.334 1.00 98.44 234 ALA A O 1
ATOM 1836 N N . LEU A 1 235 ? 0.277 -9.259 -8.567 1.00 98.56 235 LEU A N 1
ATOM 1837 C CA . LEU A 1 235 ? 0.063 -9.004 -7.141 1.00 98.56 235 LEU A CA 1
ATOM 1838 C C . LEU A 1 235 ? -0.588 -10.183 -6.407 1.00 98.56 235 LEU A C 1
ATOM 1840 O O . LEU A 1 235 ? -0.134 -10.553 -5.327 1.00 98.56 235 LEU A O 1
ATOM 1844 N N . SER A 1 236 ? -1.616 -10.809 -6.989 1.00 98.44 236 SER A N 1
ATOM 1845 C CA . SER A 1 236 ? -2.355 -11.922 -6.353 1.00 98.44 236 SER A CA 1
ATOM 1846 C C . SER A 1 236 ? -1.484 -13.123 -5.982 1.00 98.44 236 SER A C 1
ATOM 1848 O O . SER A 1 236 ? -1.870 -13.907 -5.122 1.00 98.44 236 SER A O 1
ATOM 1850 N N . LYS A 1 237 ? -0.326 -13.271 -6.633 1.00 98.12 237 LYS A N 1
ATOM 1851 C CA . LYS A 1 237 ? 0.627 -14.375 -6.452 1.00 98.12 237 LYS A CA 1
ATOM 1852 C C . LYS A 1 237 ? 2.023 -13.877 -6.078 1.00 98.12 237 LYS A C 1
ATOM 1854 O O . LYS A 1 237 ? 2.990 -14.596 -6.301 1.00 98.12 237 LYS A O 1
ATOM 1859 N N . LEU A 1 238 ? 2.126 -12.636 -5.601 1.00 98.38 238 LEU A N 1
ATOM 1860 C CA . LEU A 1 238 ? 3.404 -12.020 -5.263 1.00 98.38 238 LEU A CA 1
ATOM 1861 C C . LEU A 1 238 ? 4.102 -12.820 -4.156 1.00 98.38 238 LEU A C 1
ATOM 1863 O O . LEU A 1 238 ? 3.498 -13.113 -3.121 1.00 98.38 238 LEU A O 1
ATOM 1867 N N . ASP A 1 239 ? 5.367 -13.162 -4.377 1.00 98.00 239 ASP A N 1
ATOM 1868 C CA . ASP A 1 239 ? 6.200 -13.849 -3.393 1.00 98.00 239 ASP A CA 1
ATOM 1869 C C . ASP A 1 239 ? 6.748 -12.838 -2.377 1.00 98.00 239 ASP A C 1
ATOM 1871 O O . ASP A 1 239 ? 7.852 -12.308 -2.510 1.00 98.00 239 ASP A O 1
ATOM 1875 N N . TRP A 1 240 ? 5.948 -12.536 -1.353 1.00 97.56 240 TRP A N 1
ATOM 1876 C CA . TRP A 1 240 ? 6.338 -11.612 -0.284 1.00 97.56 240 TRP A CA 1
ATOM 1877 C C . TRP A 1 240 ? 7.671 -11.961 0.396 1.00 97.56 240 TRP A C 1
ATOM 1879 O O . TRP A 1 240 ? 8.431 -11.032 0.661 1.00 97.56 240 TRP A O 1
ATOM 1889 N N . PRO A 1 241 ? 8.017 -13.238 0.664 1.00 96.81 241 PRO A N 1
ATOM 1890 C CA . PRO A 1 241 ? 9.372 -13.619 1.063 1.00 96.81 241 PRO A CA 1
ATOM 1891 C C . PRO A 1 241 ? 10.487 -13.074 0.167 1.00 96.81 241 PRO A C 1
ATOM 1893 O O . PRO A 1 241 ? 11.471 -12.570 0.702 1.00 96.81 241 PRO A O 1
ATOM 1896 N N . ALA A 1 242 ? 10.337 -13.130 -1.159 1.00 96.06 242 ALA A N 1
ATOM 1897 C CA . ALA A 1 242 ? 11.321 -12.566 -2.082 1.00 96.06 242 ALA A CA 1
ATOM 1898 C C . ALA A 1 242 ? 11.361 -11.031 -1.993 1.00 96.06 242 ALA A C 1
ATOM 1900 O O . ALA A 1 242 ? 12.436 -10.447 -1.869 1.00 96.06 242 ALA A O 1
ATOM 1901 N N . VAL A 1 243 ? 10.191 -10.380 -1.961 1.00 96.69 243 VAL A N 1
ATOM 1902 C CA . VAL A 1 243 ? 10.074 -8.912 -1.844 1.00 96.69 243 VAL A CA 1
ATOM 1903 C C . VAL A 1 243 ? 10.695 -8.386 -0.545 1.00 96.69 243 VAL A C 1
ATOM 1905 O O . VAL A 1 243 ? 11.327 -7.332 -0.529 1.00 96.69 243 VAL A O 1
ATOM 1908 N N . LEU A 1 244 ? 10.532 -9.127 0.551 1.00 96.44 244 LEU A N 1
ATOM 1909 C CA . LEU A 1 244 ? 10.959 -8.748 1.898 1.00 96.44 244 LEU A CA 1
ATOM 1910 C C . LEU A 1 244 ? 12.289 -9.378 2.320 1.00 96.44 244 LEU A C 1
ATOM 1912 O O . LEU A 1 244 ? 12.638 -9.283 3.502 1.00 96.44 244 LEU A O 1
ATOM 1916 N N . ALA A 1 245 ? 13.020 -10.004 1.393 1.00 94.94 245 ALA A N 1
ATOM 1917 C CA . ALA A 1 245 ? 14.276 -10.696 1.674 1.00 94.94 245 ALA A CA 1
ATOM 1918 C C . ALA A 1 245 ? 15.329 -9.761 2.293 1.00 94.94 245 ALA A C 1
ATOM 1920 O O . ALA A 1 245 ? 16.033 -10.144 3.229 1.00 94.94 245 ALA A O 1
ATOM 1921 N N . THR A 1 246 ? 15.399 -8.514 1.819 1.00 93.75 246 THR A N 1
ATOM 1922 C CA . THR A 1 246 ? 16.283 -7.490 2.384 1.00 93.75 246 THR A CA 1
ATOM 1923 C C . THR A 1 246 ? 15.586 -6.784 3.546 1.00 93.75 246 THR A C 1
ATOM 1925 O O . THR A 1 246 ? 14.593 -6.077 3.369 1.00 93.75 246 THR A O 1
ATOM 1928 N N . SER A 1 247 ? 16.121 -6.948 4.757 1.00 92.62 247 SER A N 1
ATOM 1929 C CA . SER A 1 247 ? 15.488 -6.484 5.999 1.00 92.62 247 SER A CA 1
ATOM 1930 C C . SER A 1 247 ? 15.327 -4.964 6.106 1.00 92.62 247 SER A C 1
ATOM 1932 O O . SER A 1 247 ? 14.465 -4.509 6.851 1.00 92.62 247 SER A O 1
ATOM 1934 N N . THR A 1 248 ? 16.119 -4.175 5.380 1.00 91.44 248 THR A N 1
ATOM 1935 C CA . THR A 1 248 ? 16.077 -2.700 5.387 1.00 91.44 248 THR A CA 1
ATOM 1936 C C . THR A 1 248 ? 15.221 -2.096 4.270 1.00 91.44 248 THR A C 1
ATOM 1938 O O . THR A 1 248 ? 14.951 -0.892 4.299 1.00 91.44 248 THR A O 1
ATOM 1941 N N . HIS A 1 249 ? 14.803 -2.903 3.291 1.00 93.00 249 HIS A N 1
ATOM 1942 C CA . HIS A 1 249 ? 13.958 -2.488 2.170 1.00 93.00 249 HIS A CA 1
ATOM 1943 C C . HIS A 1 249 ? 12.479 -2.731 2.486 1.00 93.00 249 HIS A C 1
ATOM 1945 O O . HIS A 1 249 ? 12.149 -3.442 3.442 1.00 93.00 249 HIS A O 1
ATOM 1951 N N . ALA A 1 250 ? 11.601 -2.174 1.644 1.00 94.69 250 ALA A N 1
ATOM 1952 C CA . ALA A 1 250 ? 10.172 -2.482 1.660 1.00 94.69 250 ALA A CA 1
ATOM 1953 C C . ALA A 1 250 ? 9.519 -2.243 3.044 1.00 94.69 250 ALA A C 1
ATOM 1955 O O . ALA A 1 250 ? 8.753 -3.063 3.554 1.00 94.69 250 ALA A O 1
ATOM 1956 N N . GLN A 1 251 ? 9.895 -1.135 3.691 1.00 96.94 251 GLN A N 1
ATOM 1957 C CA . GLN A 1 251 ? 9.539 -0.819 5.072 1.00 96.94 251 GLN A CA 1
ATOM 1958 C C . GLN A 1 251 ? 8.041 -0.556 5.245 1.00 96.94 251 GLN A C 1
ATOM 1960 O O . GLN A 1 251 ? 7.485 -0.957 6.266 1.00 96.94 251 GLN A O 1
ATOM 1965 N N . PHE A 1 252 ? 7.381 0.092 4.281 1.00 97.62 252 PHE A N 1
ATOM 1966 C CA . PHE A 1 252 ? 5.945 0.361 4.342 1.00 97.62 252 PHE A CA 1
ATOM 1967 C C . PHE A 1 252 ? 5.127 -0.924 4.244 1.00 97.62 252 PHE A C 1
ATOM 1969 O O . PHE A 1 252 ? 4.244 -1.154 5.071 1.00 97.62 252 PHE A O 1
ATOM 1976 N N . VAL A 1 253 ? 5.444 -1.809 3.296 1.00 97.44 253 VAL A N 1
ATOM 1977 C CA . VAL A 1 253 ? 4.714 -3.082 3.202 1.00 97.44 253 VAL A CA 1
ATOM 1978 C C . VAL A 1 253 ? 5.071 -4.042 4.342 1.00 97.44 253 VAL A C 1
ATOM 1980 O O . VAL A 1 253 ? 4.218 -4.800 4.808 1.00 97.44 253 VAL A O 1
ATOM 1983 N N . ARG A 1 254 ? 6.290 -3.954 4.893 1.00 97.88 254 ARG A N 1
ATOM 1984 C CA . ARG A 1 254 ? 6.622 -4.643 6.146 1.00 97.88 254 ARG A CA 1
ATOM 1985 C C . ARG A 1 254 ? 5.789 -4.115 7.316 1.00 97.88 254 ARG A C 1
ATOM 1987 O O . ARG A 1 254 ? 5.289 -4.933 8.084 1.00 97.88 254 ARG A O 1
ATOM 1994 N N . SER A 1 255 ? 5.582 -2.798 7.427 1.00 98.00 255 SER A N 1
ATOM 1995 C CA . SER A 1 255 ? 4.670 -2.204 8.418 1.00 98.00 255 SER A CA 1
ATOM 1996 C C . SER A 1 255 ? 3.250 -2.750 8.286 1.00 98.00 255 SER A C 1
ATOM 1998 O O . SER A 1 255 ? 2.661 -3.113 9.298 1.00 98.00 255 SER A O 1
ATOM 2000 N N . LEU A 1 256 ? 2.723 -2.876 7.061 1.00 98.31 256 LEU A N 1
ATOM 2001 C CA . LEU A 1 256 ? 1.406 -3.475 6.807 1.00 98.31 256 LEU A CA 1
ATOM 2002 C C . LEU A 1 256 ? 1.318 -4.911 7.338 1.00 98.31 256 LEU A C 1
ATOM 2004 O O . LEU A 1 256 ? 0.358 -5.268 8.018 1.00 98.31 256 LEU A O 1
ATOM 2008 N N . ILE A 1 257 ? 2.322 -5.740 7.050 1.00 98.31 257 ILE A N 1
ATOM 2009 C CA . ILE A 1 257 ? 2.335 -7.141 7.489 1.00 98.31 257 ILE A CA 1
ATOM 2010 C C . ILE A 1 257 ? 2.482 -7.252 9.009 1.00 98.31 257 ILE A C 1
ATOM 2012 O O . ILE A 1 257 ? 1.822 -8.096 9.612 1.00 98.31 257 ILE A O 1
ATOM 2016 N N . HIS A 1 258 ? 3.314 -6.413 9.633 1.00 98.25 258 HIS A N 1
ATOM 2017 C CA . HIS A 1 258 ? 3.485 -6.392 11.091 1.00 98.25 258 HIS A CA 1
ATOM 2018 C C . HIS A 1 258 ? 2.214 -5.930 11.804 1.00 98.25 258 HIS A C 1
ATOM 2020 O O . HIS A 1 258 ? 1.800 -6.573 12.763 1.00 98.25 258 HIS A O 1
ATOM 2026 N N . ASP A 1 259 ? 1.562 -4.888 11.293 1.00 98.06 259 ASP A N 1
ATOM 2027 C CA . ASP A 1 259 ? 0.293 -4.387 11.822 1.00 98.06 259 ASP A CA 1
ATOM 2028 C C . ASP A 1 259 ? -0.822 -5.435 11.730 1.00 98.06 259 ASP A C 1
ATOM 2030 O O . ASP A 1 259 ? -1.498 -5.717 12.718 1.00 98.06 259 ASP A O 1
ATOM 2034 N N . LEU A 1 260 ? -0.955 -6.098 10.576 1.00 98.06 260 LEU A N 1
ATOM 2035 C CA . LEU A 1 260 ? -1.895 -7.207 10.405 1.00 98.06 260 LEU A CA 1
ATOM 2036 C C . LEU A 1 260 ? -1.573 -8.387 11.327 1.00 98.06 260 LEU A C 1
ATOM 2038 O O . LEU A 1 260 ? -2.480 -8.947 11.933 1.00 98.06 260 LEU A O 1
ATOM 2042 N N . ALA A 1 261 ? -0.304 -8.780 11.443 1.00 97.81 261 ALA A N 1
ATOM 2043 C CA . ALA A 1 261 ? 0.112 -9.873 12.318 1.00 97.81 261 ALA A CA 1
ATOM 2044 C C . ALA A 1 261 ? -0.200 -9.584 13.789 1.00 97.81 261 ALA A C 1
ATOM 2046 O O . ALA A 1 261 ? -0.683 -10.469 14.490 1.00 97.81 261 ALA A O 1
ATOM 2047 N N . ASP A 1 262 ? 0.018 -8.353 14.242 1.00 97.19 262 ASP A N 1
ATOM 2048 C CA . ASP A 1 262 ? -0.294 -7.933 15.603 1.00 97.19 262 ASP A CA 1
ATOM 2049 C C . ASP A 1 262 ? -1.813 -7.847 15.839 1.00 97.19 262 ASP A C 1
ATOM 2051 O O . ASP A 1 262 ? -2.325 -8.446 16.783 1.00 97.19 262 ASP A O 1
ATOM 2055 N N . ALA A 1 263 ? -2.568 -7.209 14.936 1.00 96.00 263 ALA A N 1
ATOM 2056 C CA . ALA A 1 263 ? -4.029 -7.111 15.031 1.00 96.00 263 ALA A CA 1
ATOM 2057 C C . ALA A 1 263 ? -4.734 -8.482 14.967 1.00 96.00 263 ALA A C 1
ATOM 2059 O O . ALA A 1 263 ? -5.779 -8.695 15.587 1.00 96.00 263 ALA A O 1
ATOM 2060 N N . LEU A 1 264 ? -4.167 -9.432 14.222 1.00 96.62 264 LEU A N 1
ATOM 2061 C CA . LEU A 1 264 ? -4.710 -10.780 14.061 1.00 96.62 264 LEU A CA 1
ATOM 2062 C C . LEU A 1 264 ? -4.148 -11.788 15.063 1.00 96.62 264 LEU A C 1
ATOM 2064 O O . LEU A 1 264 ? -4.632 -12.919 15.074 1.00 96.62 264 LEU A O 1
ATOM 2068 N N . GLU A 1 265 ? -3.233 -11.382 15.946 1.00 96.69 265 GLU A N 1
ATOM 2069 C CA . GLU A 1 265 ? -2.565 -12.248 16.931 1.00 96.69 265 GLU A CA 1
ATOM 2070 C C . GLU A 1 265 ? -1.819 -13.427 16.269 1.00 96.69 265 GLU A C 1
ATOM 2072 O O . GLU A 1 265 ? -1.835 -14.559 16.751 1.00 96.69 265 GLU A O 1
ATOM 2077 N N . GLU A 1 266 ? -1.147 -13.159 15.148 1.00 97.25 266 GLU A N 1
ATOM 2078 C CA . GLU A 1 266 ? -0.350 -14.119 14.376 1.00 97.25 266 GLU A CA 1
ATOM 2079 C C . GLU A 1 266 ? 1.153 -13.753 14.409 1.00 97.25 266 GLU A C 1
ATOM 2081 O O . GLU A 1 266 ? 1.748 -13.427 13.376 1.00 97.25 266 GLU A O 1
ATOM 2086 N N . PRO A 1 267 ? 1.823 -13.824 15.579 1.00 96.94 267 PRO A N 1
ATOM 2087 C CA . PRO A 1 267 ? 3.206 -13.362 15.750 1.00 96.94 267 PRO A CA 1
ATOM 2088 C C . PRO A 1 267 ? 4.219 -14.118 14.878 1.00 96.94 267 PRO A C 1
ATOM 2090 O O . PRO A 1 267 ? 5.255 -13.564 14.512 1.00 96.94 267 PRO A O 1
ATOM 2093 N N . ALA A 1 268 ? 3.913 -15.360 14.489 1.00 97.69 268 ALA A N 1
ATOM 2094 C CA . ALA A 1 268 ? 4.742 -16.137 13.570 1.00 97.69 268 ALA A CA 1
ATOM 2095 C C . ALA A 1 268 ? 4.879 -15.464 12.190 1.00 97.69 268 ALA A C 1
ATOM 2097 O O . ALA A 1 268 ? 5.930 -15.573 11.557 1.00 97.69 268 ALA A O 1
ATOM 2098 N N . VAL A 1 269 ? 3.853 -14.731 11.735 1.00 97.31 269 VAL A N 1
ATOM 2099 C CA . VAL A 1 269 ? 3.903 -13.969 10.478 1.00 97.31 269 VAL A CA 1
ATOM 2100 C C . VAL A 1 269 ? 4.870 -12.792 10.615 1.00 97.31 269 VAL A C 1
ATOM 2102 O O . VAL A 1 269 ? 5.770 -12.647 9.789 1.00 97.31 269 VAL A O 1
ATOM 2105 N N . ALA A 1 270 ? 4.760 -12.001 11.688 1.00 96.25 270 ALA A N 1
ATOM 2106 C CA . ALA A 1 270 ? 5.689 -10.899 11.953 1.00 96.25 270 ALA A CA 1
ATOM 2107 C C . ALA A 1 270 ? 7.141 -11.389 12.092 1.00 96.25 270 ALA A C 1
ATOM 2109 O O . ALA A 1 270 ? 8.056 -10.785 11.532 1.00 96.25 270 ALA A O 1
ATOM 2110 N N . GLN A 1 271 ? 7.353 -12.519 12.778 1.00 96.81 271 GLN A N 1
ATOM 2111 C CA . GLN A 1 271 ? 8.673 -13.129 12.946 1.00 96.81 271 GLN A CA 1
ATOM 2112 C C . GLN A 1 271 ? 9.268 -13.603 11.614 1.00 96.81 271 GLN A C 1
ATOM 2114 O O . GLN A 1 271 ? 10.451 -13.373 11.358 1.00 96.81 271 GLN A O 1
ATOM 2119 N N . ARG A 1 272 ? 8.460 -14.230 10.747 1.00 96.81 272 ARG A N 1
ATOM 2120 C CA . ARG A 1 272 ? 8.884 -14.661 9.404 1.00 96.81 272 ARG A CA 1
ATOM 2121 C C . ARG A 1 272 ? 9.372 -13.487 8.555 1.00 96.81 272 ARG A C 1
ATOM 2123 O O . ARG A 1 272 ? 10.301 -13.652 7.771 1.00 96.81 272 ARG A O 1
ATOM 2130 N N . PHE A 1 273 ? 8.757 -12.319 8.721 1.00 96.19 273 PHE A N 1
ATOM 2131 C CA . PHE A 1 273 ? 9.074 -11.102 7.977 1.00 96.19 273 PHE A CA 1
ATOM 2132 C C . PHE A 1 273 ? 9.735 -10.040 8.866 1.00 96.19 273 PHE A C 1
ATOM 2134 O O . PHE A 1 273 ? 9.419 -8.849 8.768 1.00 96.19 273 PHE A O 1
ATOM 2141 N N . ALA A 1 274 ? 10.671 -10.450 9.725 1.00 95.06 274 ALA A N 1
ATOM 2142 C CA . ALA A 1 274 ? 11.460 -9.531 10.540 1.00 95.06 274 ALA A CA 1
ATOM 2143 C C . ALA A 1 274 ? 12.268 -8.538 9.677 1.00 95.06 274 ALA A C 1
ATOM 2145 O O . ALA A 1 274 ? 12.718 -8.863 8.578 1.00 95.06 274 ALA A O 1
ATOM 2146 N N . GLY A 1 275 ? 12.451 -7.314 10.174 1.00 96.19 275 GLY A N 1
ATOM 2147 C CA . GLY A 1 275 ? 13.178 -6.249 9.481 1.00 96.19 275 GLY A CA 1
ATOM 2148 C C . GLY A 1 275 ? 12.721 -4.857 9.908 1.00 96.19 275 GLY A C 1
ATOM 2149 O O . GLY A 1 275 ? 11.881 -4.713 10.796 1.00 96.19 275 GLY A O 1
ATOM 2150 N N . ALA A 1 276 ? 13.280 -3.834 9.268 1.00 96.62 276 ALA A N 1
ATOM 2151 C CA . ALA A 1 276 ? 12.908 -2.446 9.482 1.00 96.62 276 ALA A CA 1
ATOM 2152 C C . ALA A 1 276 ?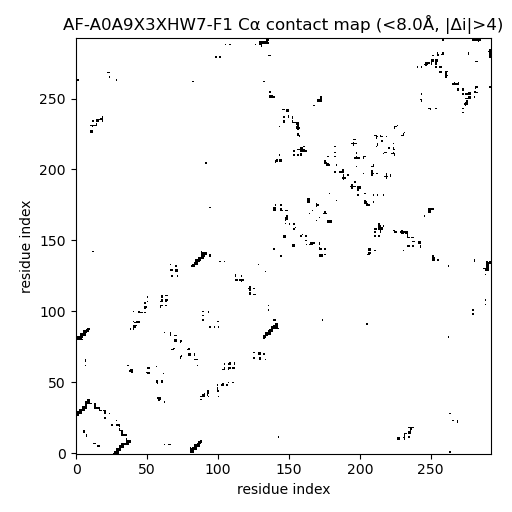 11.488 -2.184 8.965 1.00 96.62 276 ALA A C 1
ATOM 2154 O O . ALA A 1 276 ? 11.152 -2.508 7.826 1.00 96.62 276 ALA A O 1
ATOM 2155 N N . THR A 1 277 ? 10.669 -1.585 9.818 1.00 97.38 277 THR A N 1
ATOM 2156 C CA . THR A 1 277 ? 9.324 -1.102 9.495 1.00 97.38 277 THR A CA 1
ATOM 2157 C C . THR A 1 277 ? 9.350 0.416 9.379 1.00 97.38 277 THR A C 1
ATOM 2159 O O . THR A 1 277 ? 10.225 1.075 9.946 1.00 97.38 277 THR A O 1
ATOM 2162 N N . HIS A 1 278 ? 8.417 0.978 8.615 1.00 96.50 278 HIS A N 1
ATOM 2163 C CA . HIS A 1 278 ? 8.360 2.417 8.412 1.00 96.50 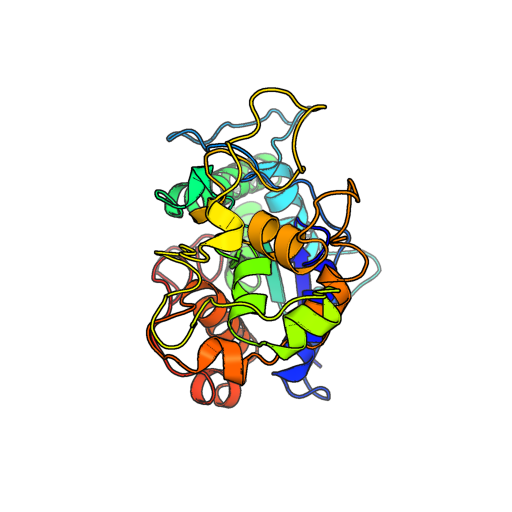278 HIS A CA 1
ATOM 2164 C C . HIS A 1 278 ? 7.678 3.110 9.605 1.00 96.50 278 HIS A C 1
ATOM 2166 O O . HIS A 1 278 ? 6.500 2.839 9.866 1.00 96.50 278 HIS A O 1
ATOM 2172 N N . PRO A 1 279 ? 8.335 4.079 10.276 1.00 95.31 279 PRO A N 1
ATOM 2173 C CA . PRO A 1 279 ? 7.861 4.662 11.536 1.00 95.31 279 PRO A CA 1
ATOM 2174 C C . PRO A 1 279 ? 6.566 5.471 11.414 1.00 95.31 279 PRO A C 1
ATOM 2176 O O . PRO A 1 279 ? 5.974 5.828 12.434 1.00 95.31 279 PRO A O 1
ATOM 2179 N N . LEU A 1 280 ? 6.148 5.823 10.193 1.00 94.56 280 LEU A N 1
ATOM 2180 C CA . LEU A 1 280 ? 4.872 6.505 9.945 1.00 94.56 280 LEU A CA 1
ATOM 2181 C C . LEU A 1 280 ? 3.658 5.582 10.064 1.00 94.56 280 LEU A C 1
ATOM 2183 O O . LEU A 1 280 ? 2.569 6.085 10.309 1.00 94.56 280 LEU A O 1
ATOM 2187 N N . THR A 1 281 ? 3.838 4.276 9.862 1.00 94.75 281 THR A N 1
ATOM 2188 C CA . THR A 1 281 ? 2.732 3.311 9.797 1.00 94.75 281 THR A CA 1
ATOM 2189 C C . THR A 1 281 ? 2.943 2.087 10.689 1.00 94.75 281 THR A C 1
ATOM 2191 O O . THR A 1 281 ? 2.059 1.236 10.741 1.00 94.75 281 THR A O 1
ATOM 2194 N N . TRP A 1 282 ? 4.080 1.971 11.389 1.00 96.06 282 TRP A N 1
ATOM 2195 C CA . TRP A 1 282 ? 4.327 0.980 12.446 1.00 96.06 282 TRP A CA 1
ATOM 2196 C C . TRP A 1 282 ? 5.603 1.330 13.245 1.00 96.06 282 TRP A C 1
ATOM 2198 O O . TRP A 1 282 ? 6.563 1.809 12.639 1.00 96.06 282 TRP A O 1
ATOM 2208 N N . PRO A 1 283 ? 5.687 1.086 14.572 1.00 94.38 283 PRO A N 1
ATOM 2209 C CA . PRO A 1 283 ? 4.664 0.539 15.472 1.00 94.38 283 PRO A CA 1
ATOM 2210 C C . PRO A 1 283 ? 3.581 1.558 15.883 1.00 94.38 283 PRO A C 1
ATOM 2212 O O . PRO A 1 283 ? 3.738 2.756 15.627 1.00 94.38 283 PRO A O 1
ATOM 2215 N N . PRO A 1 284 ? 2.494 1.113 16.550 1.00 87.62 284 PRO A N 1
ATOM 2216 C CA . PRO A 1 284 ? 1.443 1.980 17.073 1.00 87.62 284 PRO A CA 1
ATOM 2217 C C . PRO A 1 284 ? 2.007 3.060 18.003 1.00 87.62 284 PRO A C 1
ATOM 2219 O O . PRO A 1 284 ? 2.791 2.777 18.912 1.00 87.62 284 PRO A O 1
ATOM 2222 N N . ARG A 1 285 ? 1.594 4.316 17.806 1.00 81.50 285 ARG A N 1
ATOM 2223 C CA . ARG A 1 285 ? 2.013 5.463 18.639 1.00 81.50 285 ARG A CA 1
ATOM 2224 C C . ARG A 1 285 ? 0.985 5.750 19.732 1.00 81.50 285 ARG A C 1
ATOM 2226 O O . ARG A 1 285 ? -0.166 5.380 19.595 1.00 81.50 285 ARG A O 1
ATOM 2233 N N . LYS A 1 286 ? 1.325 6.438 20.826 1.00 76.94 286 LYS A N 1
ATOM 2234 C CA . LYS A 1 286 ? 0.306 6.861 21.816 1.00 76.94 286 LYS A CA 1
ATOM 2235 C C . LYS A 1 286 ? -0.591 7.970 21.236 1.00 76.94 286 LYS A C 1
ATOM 2237 O O . LYS A 1 286 ? -0.088 8.844 20.541 1.00 76.94 286 LYS A O 1
ATOM 2242 N N . GLY A 1 287 ? -1.891 7.961 21.555 1.00 74.88 287 GLY A N 1
ATOM 2243 C CA . GLY A 1 287 ? -2.833 9.020 21.144 1.00 74.88 287 GLY A CA 1
ATOM 2244 C C . GLY A 1 287 ? -3.245 8.989 19.664 1.00 74.88 287 GLY A C 1
ATOM 2245 O O . GLY A 1 287 ? -3.558 10.029 19.089 1.00 74.88 287 GLY A O 1
ATOM 2246 N N . HIS A 1 288 ? -3.215 7.813 19.040 1.00 84.25 288 HIS A N 1
ATOM 2247 C CA . HIS A 1 288 ? -3.514 7.613 17.624 1.00 84.25 288 HIS A CA 1
ATOM 2248 C C . HIS A 1 288 ? -5.027 7.673 17.309 1.00 84.25 288 HIS A C 1
ATOM 2250 O O . HIS A 1 288 ? -5.873 7.443 18.186 1.00 84.25 288 HIS A O 1
ATOM 2256 N N . LEU A 1 289 ? -5.370 8.022 16.064 1.00 90.88 289 LEU A N 1
ATOM 2257 C CA . LEU A 1 289 ? -6.752 8.033 15.554 1.00 90.88 289 LEU A CA 1
ATOM 2258 C C . LEU A 1 289 ? -7.118 6.686 14.930 1.00 90.88 289 LEU A C 1
ATOM 2260 O O . LEU A 1 289 ? -8.241 6.214 15.084 1.00 90.88 289 LEU A O 1
ATOM 2264 N N . LEU A 1 290 ? -6.148 6.081 14.253 1.00 93.75 290 LEU A N 1
ATOM 2265 C CA . LEU A 1 290 ? -6.150 4.720 13.731 1.00 93.75 290 LEU A CA 1
ATOM 2266 C C . LEU A 1 290 ? -5.085 3.928 14.464 1.00 93.75 290 LEU A C 1
ATOM 2268 O O . LEU A 1 290 ? -4.125 4.536 14.919 1.00 93.75 290 LEU A O 1
ATOM 2272 N N . ARG A 1 291 ? -5.179 2.599 14.522 1.00 92.69 291 ARG A N 1
ATOM 2273 C CA . ARG A 1 291 ? -4.232 1.744 15.262 1.00 92.69 291 ARG A CA 1
ATOM 2274 C C . ARG A 1 291 ? -2.768 2.157 15.067 1.00 92.69 291 ARG A C 1
ATOM 2276 O O . ARG A 1 291 ? -1.988 2.153 16.013 1.00 92.69 291 ARG A O 1
ATOM 2283 N N . ASN A 1 292 ? -2.409 2.541 13.846 1.00 87.81 292 ASN A N 1
ATOM 2284 C CA . ASN A 1 292 ? -1.049 2.875 13.462 1.00 87.81 292 ASN A CA 1
ATOM 2285 C C . ASN A 1 292 ? -0.798 4.350 13.072 1.00 87.81 292 ASN A C 1
ATOM 2287 O O . ASN A 1 292 ? 0.353 4.688 12.795 1.00 87.81 292 ASN A O 1
ATOM 2291 N N . VAL A 1 293 ? -1.827 5.216 13.060 1.00 85.62 293 VAL A N 1
ATOM 2292 C CA . VAL A 1 293 ? -1.766 6.614 12.568 1.00 85.62 293 VAL A CA 1
ATOM 2293 C C . VAL A 1 293 ? -2.437 7.616 13.500 1.00 85.62 293 VAL A C 1
ATOM 2295 O O . VAL A 1 293 ? -3.586 7.415 13.955 1.00 85.62 293 VAL A O 1
#

Mean predicted aligned error: 3.66 Å

Radius of gyration: 19.34 Å; Cα contacts (8 Å, |Δi|>4): 553; chains: 1; bounding box: 48×43×55 Å

pLDDT: mean 94.54, std 5.02, range [67.81, 98.75]

Foldseek 3Di:
DAEEEEAEADLLCQLVQLLCCVLDDVVQYGYDYDDHAHAPQPAAFDPDADADDPVGGGSLLVLLVVLLQLQVVHDPPDDRGLAYEYEYARADNCLVPVVSVVVNNVVSNVVNLCVVPVDPVSSVVSLVRQALHYFYFYDANGLLLLLLLPQVLLVLQQFPATAPDDVQPDASHNGQFHPPCLLQVDAAPPDPPPDAPLRHPCNRRGSVSVSQCRQPVPSPDNPSGDSNGSSNRSSSHRPVCSSLVDQAHPQRVLLVQLVCCVSSVNVVSNVSRHHHHDQQGDDADPPDSYRRD

Sequence (293 aa):
MKRVVLIVTGKTEVALDQSLAQLFPKEKVTFVVRPPKDSFTSNALLETPLRGTEEKPTAAEKLAQALVAEVDPGRRDEPPPDYVVLVDDLELDNLPWPERAIQYVRTALETHLERRYPAQDARERALGRVRDRCSFHLLSPMVEAYFLAEPAALTRAGATRASTFDATTNNTESSFQVSDPAFLAPPNRVNKHALPPWASADRARHPKRYVQFLCDPTGTKAQAYKETGGGRNALSKLDWPAVLATSTHAQFVRSLIHDLADALEEPAVAQRFAGATHPLTWPPRKGHLLRNV

Solvent-accessible surface area (backbone atoms only — not comparable to full-atom values): 15496 Å² total; per-residue (Å²): 109,48,37,36,37,37,44,28,30,46,65,30,53,66,18,45,34,54,27,52,48,74,69,47,61,68,86,46,46,46,58,43,58,46,81,59,40,73,61,60,40,83,48,66,71,60,94,66,69,84,79,51,48,94,92,52,57,37,46,41,34,54,49,33,51,52,59,42,37,45,65,51,91,26,51,94,93,46,81,63,56,65,30,36,37,41,40,41,54,34,26,72,74,30,58,93,47,58,65,48,60,54,48,33,44,52,54,20,38,53,54,46,42,52,71,77,28,76,52,64,72,58,30,52,53,46,45,49,49,37,20,77,28,26,37,60,42,48,34,47,33,34,68,54,26,54,33,56,37,32,71,69,24,34,51,45,26,46,33,76,48,86,79,82,63,54,50,92,85,40,39,43,34,94,63,38,68,55,82,50,61,80,75,62,65,63,71,59,50,86,45,95,84,80,46,36,81,41,32,45,87,61,31,50,56,33,44,62,30,48,52,27,32,30,28,33,79,83,34,83,53,88,67,48,44,40,42,80,49,19,35,22,53,15,43,33,67,45,58,58,69,55,45,47,63,50,38,81,33,43,21,46,57,39,11,48,49,39,52,50,15,60,77,68,71,36,62,69,48,32,61,76,59,53,60,48,49,29,75,78,38,22,71,64,56,89,92,47,62,22,46,24,69